Protein AF-Q1D679-F1 (afdb_monomer_lite)

Radius of gyration: 17.7 Å; chains: 1; bounding box: 43×35×49 Å

Organism: Myxococcus xanthus (strain DK1622) (NCBI:txid246197)

pLDDT: mean 93.07, std 9.74, range [37.5, 98.88]

Secondary structure (DSSP, 8-state):
--TTS--EEE-HHHHHHHHHHTT-TTTHHHHHHHHHHHHHHHHHTTPPPPPEEEEESSEEES-B-PPSS-EEEEES-EEESS-EEEE--TT-EEEEEESS-EEES-EEEESEEEEEEEEEEEESSEEEEES--TT-EEEEEEEEEEEEEE-SS-EEEEEEEEEEEE--TTS----SB-TTS-HHHHB-GGGB-TTSSB-HHHHHHHHHTT---BPTTHHHHHHTS--PPPP-----

Sequence (236 aa):
MFHFLATRVVQLDEIKVRFEAANEAETFGWFVEHFERIQDRAQQQNQPAVEIHLATGLVRADTLAPASPWILVVDGDLEVASDIDLSTQPYDISLFVVLGSVHSKNLRFSGSACCYVTKSVELAGGCFGDHGDEAAELHTIRLKARVLMLDGNTGVNAQHLDAVVFASKGWGLPRHFTDDDVTADFFVAEALDEDGGIDEGAVWELMTSGKDPFQPGALAALSARRVDAETRLKPQ

Foldseek 3Di:
DPPQWPWDFDDLVVVCVLCVVLVNNVCSVVVVVLLVLQQVLCVVVVHDRETAIEDEEEIEEQEADDADDHHYEYSYEYEHAAEYEQAYDAPTAHEAYYSYEYEYQEYEFEHRYAEEYEEEYAHAAEYYYPNADDHQEHEYQYYAHQEYAHEAHHAYHYVYYHYAYHYDPQQLDQHLDDPPDQLVQWFDPQQADPVSHGDRVSCVVCSSVPHHGTDVCSSVVSSPDDTDRGDGDHPD

Structure (mmCIF, N/CA/C/O backbone):
data_AF-Q1D679-F1
#
_entry.id   AF-Q1D679-F1
#
loop_
_atom_site.group_PDB
_atom_site.id
_atom_site.type_symbol
_atom_site.label_atom_id
_atom_site.label_alt_id
_atom_site.label_comp_id
_atom_site.label_asym_id
_atom_site.label_entity_id
_atom_site.label_seq_id
_atom_site.pdbx_PDB_ins_code
_atom_site.Cartn_x
_atom_site.Cartn_y
_atom_site.Cartn_z
_atom_site.occupancy
_atom_site.B_iso_or_equiv
_atom_site.auth_seq_id
_atom_site.auth_comp_id
_atom_site.auth_asym_id
_atom_site.auth_atom_id
_atom_site.pdbx_PDB_model_num
ATOM 1 N N . MET A 1 1 ? -19.363 0.385 4.806 1.00 68.19 1 MET A N 1
ATOM 2 C CA . MET A 1 1 ? -17.904 0.376 5.035 1.00 68.19 1 MET A CA 1
ATOM 3 C C . MET A 1 1 ? -17.492 -1.065 5.353 1.00 68.19 1 MET A C 1
ATOM 5 O O . MET A 1 1 ? -18.185 -1.705 6.132 1.00 68.19 1 MET A O 1
ATOM 9 N N . PHE A 1 2 ? -16.503 -1.624 4.644 1.00 77.19 2 PHE A N 1
ATOM 10 C CA . PHE A 1 2 ? -16.003 -3.016 4.766 1.00 77.19 2 PHE A CA 1
ATOM 11 C C . PHE A 1 2 ? -17.041 -4.159 4.771 1.00 77.19 2 PHE A C 1
ATOM 13 O O . PHE A 1 2 ? -16.855 -5.150 5.467 1.00 77.19 2 PHE A O 1
ATOM 20 N N . HIS A 1 3 ? -18.125 -4.081 3.990 1.00 67.75 3 HIS A N 1
ATOM 21 C CA . HIS A 1 3 ? -19.206 -5.091 4.022 1.00 67.75 3 HIS A CA 1
ATOM 22 C C . HIS A 1 3 ? -18.776 -6.524 3.659 1.00 67.75 3 HIS A C 1
ATOM 24 O O . HIS A 1 3 ? -19.513 -7.473 3.909 1.00 67.75 3 HIS A O 1
ATOM 30 N N . PHE A 1 4 ? -17.596 -6.671 3.068 1.00 76.44 4 PHE A N 1
ATOM 31 C CA . PHE A 1 4 ? -16.982 -7.936 2.676 1.00 76.44 4 PHE A CA 1
ATOM 32 C C . PHE A 1 4 ? -16.015 -8.493 3.736 1.00 76.44 4 PHE A C 1
ATOM 34 O O . PHE A 1 4 ? -15.564 -9.626 3.604 1.00 76.44 4 PHE A O 1
ATOM 41 N N . LEU A 1 5 ? -15.719 -7.735 4.799 1.00 87.00 5 LEU A N 1
ATOM 42 C CA . LEU A 1 5 ? -14.909 -8.184 5.929 1.00 87.00 5 LEU A CA 1
ATOM 43 C C . LEU A 1 5 ? -15.782 -8.341 7.176 1.00 87.00 5 LEU A C 1
ATOM 45 O O . LEU A 1 5 ? -16.592 -7.473 7.503 1.00 87.00 5 LEU A O 1
ATOM 49 N N . ALA A 1 6 ? -15.567 -9.421 7.926 1.00 92.44 6 ALA A N 1
ATOM 50 C CA . ALA A 1 6 ? -16.175 -9.613 9.240 1.00 92.44 6 ALA A CA 1
ATOM 51 C C . ALA A 1 6 ? -15.511 -8.685 10.277 1.00 92.44 6 ALA A C 1
ATOM 53 O O . ALA A 1 6 ? -14.675 -9.114 11.072 1.00 92.44 6 ALA A O 1
ATOM 54 N N . THR A 1 7 ? -15.860 -7.398 10.231 1.00 96.31 7 THR A N 1
ATOM 55 C CA . THR A 1 7 ? -15.366 -6.367 11.154 1.00 96.31 7 THR A CA 1
ATOM 56 C C . THR A 1 7 ? -16.391 -6.043 12.235 1.00 96.31 7 THR A C 1
ATOM 58 O O . THR A 1 7 ? -17.592 -6.271 12.074 1.00 96.31 7 THR A O 1
ATOM 61 N N . ARG A 1 8 ? -15.920 -5.459 13.337 1.00 97.25 8 ARG A N 1
ATOM 62 C CA . ARG A 1 8 ? -16.762 -4.796 14.339 1.00 97.25 8 ARG A CA 1
ATOM 63 C C . ARG A 1 8 ? -16.200 -3.426 14.690 1.00 97.25 8 ARG A C 1
ATOM 65 O O . ARG A 1 8 ? -14.988 -3.234 14.645 1.00 97.25 8 ARG A O 1
ATOM 72 N N . VAL A 1 9 ? -17.082 -2.511 15.074 1.00 97.81 9 VAL A N 1
ATOM 73 C CA . VAL A 1 9 ? -16.693 -1.183 15.556 1.00 97.81 9 VAL A CA 1
ATOM 74 C C . VAL A 1 9 ? -16.150 -1.300 16.976 1.00 97.81 9 VAL A C 1
ATOM 76 O O . VAL A 1 9 ? -16.764 -1.955 17.824 1.00 97.81 9 VAL A O 1
ATOM 79 N N . VAL A 1 10 ? -14.995 -0.690 17.232 1.00 98.38 10 VAL A N 1
ATOM 80 C CA . VAL A 1 10 ? -14.315 -0.739 18.534 1.00 98.38 10 VAL A CA 1
ATOM 81 C C . VAL A 1 10 ? -13.876 0.639 19.008 1.00 98.38 10 VAL A C 1
ATOM 83 O O . VAL A 1 10 ? -13.862 1.605 18.252 1.00 98.38 10 VAL A O 1
ATOM 86 N N . GLN A 1 11 ? -13.530 0.717 20.291 1.00 98.06 11 GLN A N 1
ATOM 87 C CA . GLN A 1 11 ? -12.990 1.921 20.914 1.00 98.06 11 GLN A CA 1
ATOM 88 C C . GLN A 1 11 ? -11.459 1.916 20.872 1.00 98.06 11 GLN A C 1
ATOM 90 O O . GLN A 1 11 ? -10.831 0.858 20.795 1.00 98.06 11 GLN A O 1
ATOM 95 N N . LEU A 1 12 ? -10.866 3.105 20.986 1.00 97.88 12 LEU A N 1
ATOM 96 C CA . LEU A 1 12 ? -9.417 3.311 20.933 1.00 97.88 12 LEU A CA 1
ATOM 97 C C . LEU A 1 12 ? -8.645 2.475 21.973 1.00 97.88 12 LEU A C 1
ATOM 99 O O . LEU A 1 12 ? -7.608 1.898 21.648 1.00 97.88 12 LEU A O 1
ATOM 103 N N . ASP A 1 13 ? -9.182 2.337 23.191 1.00 98.19 13 ASP A N 1
ATOM 104 C CA . ASP A 1 13 ? -8.570 1.533 24.262 1.00 98.19 13 ASP A CA 1
ATOM 105 C C . ASP A 1 13 ? -8.403 0.060 23.877 1.00 98.19 13 ASP A C 1
ATOM 107 O O . ASP A 1 13 ? -7.428 -0.581 24.267 1.00 98.19 13 ASP A O 1
ATOM 111 N N . GLU A 1 14 ? -9.326 -0.491 23.085 1.00 98.25 14 GLU A N 1
ATOM 112 C CA . GLU A 1 14 ? -9.179 -1.864 22.620 1.00 98.25 14 GLU A CA 1
ATOM 113 C C . GLU A 1 14 ? -8.032 -1.989 21.613 1.00 98.25 14 GLU A C 1
ATOM 115 O O . GLU A 1 14 ? -7.271 -2.953 21.681 1.00 98.25 14 GLU A O 1
ATOM 120 N N . ILE A 1 15 ? -7.871 -1.013 20.714 1.00 98.38 15 ILE A N 1
ATOM 121 C CA . ILE A 1 15 ? -6.758 -0.999 19.758 1.00 98.38 15 ILE A CA 1
ATOM 122 C C . ILE A 1 15 ? -5.422 -0.909 20.489 1.00 98.38 15 ILE A C 1
ATOM 124 O O . ILE A 1 15 ? -4.503 -1.651 20.147 1.00 98.38 15 ILE A O 1
ATOM 128 N N . LYS A 1 16 ? -5.333 -0.099 21.549 1.00 98.44 16 LYS A N 1
ATOM 129 C CA . LYS A 1 16 ? -4.135 -0.021 22.393 1.00 98.44 16 LYS A CA 1
ATOM 130 C C . LYS A 1 16 ? -3.691 -1.397 22.892 1.00 98.44 16 LYS A C 1
ATOM 132 O O . LYS A 1 16 ? -2.531 -1.764 22.727 1.00 98.44 16 LYS A O 1
ATOM 137 N N . VAL A 1 17 ? -4.628 -2.183 23.428 1.00 98.31 17 VAL A N 1
ATOM 138 C CA . VAL A 1 17 ? -4.352 -3.548 23.910 1.00 98.31 17 VAL A CA 1
ATOM 139 C C . VAL A 1 17 ? -3.833 -4.447 22.781 1.00 98.31 17 VAL A C 1
ATOM 141 O O . VAL A 1 17 ? -2.995 -5.313 23.026 1.00 98.31 17 VAL A O 1
ATOM 144 N N . ARG A 1 18 ? -4.289 -4.252 21.535 1.00 97.94 18 ARG A N 1
ATOM 145 C CA . ARG A 1 18 ? -3.796 -5.026 20.380 1.00 97.94 18 ARG A CA 1
ATOM 146 C C . ARG A 1 18 ? -2.368 -4.655 20.004 1.00 97.94 18 ARG A C 1
ATOM 148 O O . ARG A 1 18 ? -1.556 -5.553 19.806 1.00 97.94 18 ARG A O 1
ATOM 155 N N . PHE A 1 19 ? -2.048 -3.363 19.968 1.00 98.19 19 PHE A N 1
ATOM 156 C CA . PHE A 1 19 ? -0.674 -2.904 19.751 1.00 98.19 19 PHE A CA 1
ATOM 157 C C . PHE A 1 19 ? 0.263 -3.441 20.841 1.00 98.19 19 PHE A C 1
ATOM 159 O O . PHE A 1 19 ? 1.321 -3.977 20.527 1.00 98.19 19 PHE A O 1
ATOM 166 N N . GLU A 1 20 ? -0.144 -3.396 22.113 1.00 97.94 20 GLU A N 1
ATOM 167 C CA . GLU A 1 20 ? 0.628 -3.984 23.216 1.00 97.94 20 GLU A CA 1
ATOM 168 C C . GLU A 1 20 ? 0.840 -5.496 23.030 1.00 97.94 20 GLU A C 1
ATOM 170 O O . GLU A 1 20 ? 1.967 -5.979 23.141 1.00 97.94 20 GLU A O 1
ATOM 175 N N . ALA A 1 21 ? -0.212 -6.244 22.680 1.00 97.25 21 ALA A N 1
ATOM 176 C CA . ALA A 1 21 ? -0.129 -7.686 22.439 1.00 97.25 21 ALA A CA 1
ATOM 177 C C . ALA A 1 21 ? 0.752 -8.055 21.229 1.00 97.25 21 ALA A C 1
ATOM 179 O O . ALA A 1 21 ? 1.359 -9.127 21.216 1.00 97.25 21 ALA A O 1
ATOM 180 N N . ALA A 1 22 ? 0.845 -7.169 20.235 1.00 95.94 22 ALA A N 1
ATOM 181 C CA . ALA A 1 22 ? 1.702 -7.321 19.063 1.00 95.94 22 ALA A CA 1
ATOM 182 C C . ALA A 1 22 ? 3.164 -6.884 19.301 1.00 95.94 22 ALA A C 1
ATOM 184 O O . ALA A 1 22 ? 3.973 -6.999 18.386 1.00 95.94 22 ALA A O 1
ATOM 185 N N . ASN A 1 23 ? 3.519 -6.439 20.517 1.00 96.31 23 ASN A N 1
ATOM 186 C CA . ASN A 1 23 ? 4.799 -5.794 20.856 1.00 96.31 23 ASN A CA 1
ATOM 187 C C . ASN A 1 23 ? 5.062 -4.481 20.095 1.00 96.31 23 ASN A C 1
ATOM 189 O O . ASN A 1 23 ? 6.207 -4.127 19.836 1.00 96.31 23 ASN A O 1
ATOM 193 N N . GLU A 1 24 ? 4.002 -3.737 19.789 1.00 95.62 24 GLU A N 1
ATOM 194 C CA . GLU A 1 24 ? 4.020 -2.476 19.035 1.00 95.62 24 GLU A CA 1
ATOM 195 C C . GLU A 1 24 ? 3.554 -1.285 19.882 1.00 95.62 24 GLU A C 1
ATOM 197 O O . GLU A 1 24 ? 3.052 -0.284 19.373 1.00 95.62 24 GLU A O 1
ATOM 202 N N . ALA A 1 25 ? 3.695 -1.373 21.207 1.00 94.94 25 ALA A N 1
ATOM 203 C CA . ALA A 1 25 ? 3.231 -0.334 22.129 1.00 94.94 25 ALA A CA 1
ATOM 204 C C . ALA A 1 25 ? 3.843 1.050 21.830 1.00 94.94 25 ALA A C 1
ATOM 206 O O . ALA A 1 25 ? 3.170 2.067 21.992 1.00 94.94 25 ALA A O 1
ATOM 207 N N . GLU A 1 26 ? 5.094 1.092 21.360 1.00 93.19 26 GLU A N 1
ATOM 208 C CA . GLU A 1 26 ? 5.781 2.336 20.986 1.00 93.19 26 GLU A CA 1
ATOM 209 C C . GLU A 1 26 ? 5.175 2.980 19.729 1.00 93.19 26 GLU A C 1
ATOM 211 O O . GLU A 1 26 ? 5.129 4.205 19.620 1.00 93.19 26 GLU A O 1
ATOM 216 N N . THR A 1 27 ? 4.629 2.170 18.820 1.00 93.56 27 THR A N 1
ATOM 217 C CA . THR A 1 27 ? 3.992 2.626 17.579 1.00 93.56 27 THR A CA 1
ATOM 218 C C . THR A 1 27 ? 2.562 3.134 17.801 1.00 93.56 27 THR A C 1
ATOM 220 O O . THR A 1 27 ? 2.019 3.867 16.975 1.00 93.56 27 THR A O 1
ATOM 223 N N . PHE A 1 28 ? 1.933 2.821 18.940 1.00 96.94 28 PHE A N 1
ATOM 224 C CA . PHE A 1 28 ? 0.554 3.240 19.209 1.00 96.94 28 PHE A CA 1
ATOM 225 C C . PHE A 1 28 ? 0.378 4.771 19.236 1.00 96.94 28 PHE A C 1
ATOM 227 O O . PHE A 1 28 ? -0.682 5.269 18.866 1.00 96.94 28 PHE A O 1
ATOM 234 N N . GLY A 1 29 ? 1.416 5.535 19.600 1.00 96.50 29 GLY A N 1
ATOM 235 C CA . GLY A 1 29 ? 1.375 7.002 19.532 1.00 96.50 29 GLY A CA 1
ATOM 236 C C . GLY A 1 29 ? 1.139 7.532 18.111 1.00 96.50 29 GLY A C 1
ATOM 237 O O . GLY A 1 29 ? 0.326 8.433 17.926 1.00 96.50 29 GLY A O 1
ATOM 238 N N . TRP A 1 30 ? 1.770 6.912 17.108 1.00 95.00 30 TRP A N 1
ATOM 239 C CA . TRP A 1 30 ? 1.564 7.242 15.692 1.00 95.00 30 TRP A CA 1
ATOM 240 C C . TRP A 1 30 ? 0.125 6.949 15.244 1.00 95.00 30 TRP A C 1
ATOM 242 O O . TRP A 1 30 ? -0.472 7.749 14.523 1.00 95.00 30 TRP A O 1
ATOM 252 N N . PHE A 1 31 ? -0.468 5.845 15.723 1.00 96.88 31 PHE A N 1
ATOM 253 C CA . PHE A 1 31 ? -1.875 5.522 15.457 1.00 96.88 31 PHE A CA 1
ATOM 254 C C . PHE A 1 31 ? -2.810 6.603 16.007 1.00 96.88 31 PHE A C 1
ATOM 256 O O . PHE A 1 31 ? -3.716 7.046 15.304 1.00 96.88 31 PHE A O 1
ATOM 263 N N . VAL A 1 32 ? -2.594 7.021 17.260 1.00 97.81 32 VAL A N 1
ATOM 264 C CA . VAL A 1 32 ? -3.420 8.042 17.925 1.00 97.81 32 VAL A CA 1
ATOM 265 C C . VAL A 1 32 ? -3.337 9.375 17.188 1.00 97.81 32 VAL A C 1
ATOM 267 O O . VAL A 1 32 ? -4.377 9.963 16.922 1.00 97.81 32 VAL A O 1
ATOM 270 N N . GLU A 1 33 ? -2.140 9.806 16.787 1.00 96.00 33 GLU A N 1
ATOM 271 C CA . GLU A 1 33 ? -1.951 11.042 16.017 1.00 96.00 33 GLU A CA 1
ATOM 272 C C . GLU A 1 33 ? -2.796 11.050 14.732 1.00 96.00 33 GLU A C 1
ATOM 274 O O . GLU A 1 33 ? -3.521 12.005 14.452 1.00 96.00 33 GLU A O 1
ATOM 279 N N . HIS A 1 34 ? -2.754 9.961 13.961 1.00 95.62 34 HIS A N 1
ATOM 280 C CA . HIS A 1 34 ? -3.511 9.859 12.713 1.00 95.62 34 HIS A CA 1
ATOM 281 C C . HIS A 1 34 ? -5.013 9.717 12.963 1.00 95.62 34 HIS A C 1
ATOM 283 O O . HIS A 1 34 ? -5.814 10.323 12.251 1.00 95.62 34 HIS A O 1
ATOM 289 N N . PHE A 1 35 ? -5.408 8.971 13.997 1.00 97.19 35 PHE A N 1
ATOM 290 C CA . PHE A 1 35 ? -6.796 8.888 14.438 1.00 97.19 35 PHE A CA 1
ATOM 291 C C . PHE A 1 35 ? -7.355 10.274 14.786 1.00 97.19 35 PHE A C 1
ATOM 293 O O . PHE A 1 35 ? -8.411 10.640 14.275 1.00 97.19 35 PHE A O 1
ATOM 300 N N . GLU A 1 36 ? -6.642 11.063 15.592 1.00 97.25 36 GLU A N 1
ATOM 301 C CA . GLU A 1 36 ? -7.043 12.421 15.974 1.00 97.25 36 GLU A CA 1
ATOM 302 C C . GLU A 1 36 ? -7.161 13.335 14.748 1.00 97.25 36 GLU A C 1
ATOM 304 O O . GLU A 1 36 ? -8.197 13.974 14.575 1.00 97.25 36 GLU A O 1
ATOM 309 N N . ARG A 1 37 ? -6.188 13.307 13.823 1.00 95.62 37 ARG A N 1
ATOM 310 C CA . ARG A 1 37 ? -6.264 14.062 12.555 1.00 95.62 37 ARG A CA 1
ATOM 311 C C . ARG A 1 37 ? -7.500 13.700 11.724 1.00 95.62 37 ARG A C 1
ATOM 313 O O . ARG A 1 37 ? -8.130 14.589 11.147 1.00 95.62 37 ARG A O 1
ATOM 320 N N . ILE A 1 38 ? -7.858 12.415 11.660 1.00 96.12 38 ILE A N 1
ATOM 321 C CA . ILE A 1 38 ? -9.063 11.943 10.959 1.00 96.12 38 ILE A CA 1
ATOM 322 C C . ILE A 1 38 ? -10.328 12.497 11.631 1.00 96.12 38 ILE A C 1
ATOM 324 O O . ILE A 1 38 ? -11.209 13.015 10.941 1.00 96.12 38 ILE A O 1
ATOM 328 N N . GLN A 1 39 ? -10.420 12.431 12.964 1.00 97.19 39 GLN A N 1
ATOM 329 C CA . GLN A 1 39 ? -11.583 12.949 13.693 1.00 97.19 39 GLN A CA 1
ATOM 330 C C . GLN A 1 39 ? -11.704 14.475 13.580 1.00 97.19 39 GLN A C 1
ATOM 332 O O . GLN A 1 39 ? -12.797 14.984 13.321 1.00 97.19 39 GLN A O 1
ATOM 337 N N . ASP A 1 40 ? -10.592 15.202 13.699 1.00 95.88 40 ASP A N 1
ATOM 338 C CA . ASP A 1 40 ? -10.548 16.659 13.554 1.00 95.88 40 ASP A CA 1
ATOM 339 C C . ASP A 1 40 ? -11.018 17.091 12.162 1.00 95.88 40 ASP A C 1
ATOM 341 O O . ASP A 1 40 ? -11.800 18.038 12.028 1.00 95.88 40 ASP A O 1
ATOM 345 N N . ARG A 1 41 ? -10.598 16.375 11.109 1.00 93.38 41 ARG A N 1
ATOM 346 C CA . ARG A 1 41 ? -11.040 16.641 9.734 1.00 93.38 41 ARG A CA 1
ATOM 347 C C . ARG A 1 41 ? -12.541 16.409 9.576 1.00 93.38 41 ARG A C 1
ATOM 349 O O . ARG A 1 41 ? -13.227 17.275 9.027 1.00 93.38 41 ARG A O 1
ATOM 356 N N . ALA A 1 42 ? -13.057 15.288 10.085 1.00 94.00 42 ALA A N 1
ATOM 357 C CA . ALA A 1 42 ? -14.488 14.994 10.054 1.00 94.00 42 ALA A CA 1
ATOM 358 C C . ALA A 1 42 ? -15.293 16.096 10.765 1.00 94.00 42 ALA A C 1
ATOM 360 O O . ALA A 1 42 ? -16.279 16.602 10.224 1.00 94.00 42 ALA A O 1
ATOM 361 N N . GLN A 1 43 ? -14.816 16.557 11.926 1.00 95.19 43 GLN A N 1
ATOM 362 C CA . GLN A 1 43 ? -15.431 17.657 12.664 1.00 95.19 43 GLN A CA 1
ATOM 363 C C . GLN A 1 43 ? -15.415 18.974 11.873 1.00 95.19 43 GLN A C 1
ATOM 365 O O . GLN A 1 43 ? -16.451 19.633 11.766 1.00 95.19 43 GLN A O 1
ATOM 370 N N . GLN A 1 44 ? -14.274 19.361 11.292 1.00 94.12 44 GLN A N 1
ATOM 371 C CA . GLN A 1 44 ? -14.146 20.586 10.487 1.00 94.12 44 GLN A CA 1
ATOM 372 C C . GLN A 1 44 ? -15.089 20.598 9.275 1.00 94.12 44 GLN A C 1
ATOM 374 O O . GLN A 1 44 ? -15.561 21.660 8.866 1.00 94.12 44 GLN A O 1
ATOM 379 N N . GLN A 1 45 ? -15.390 19.424 8.719 1.00 92.50 45 GLN A N 1
ATOM 380 C CA . GLN A 1 45 ? -16.282 19.259 7.571 1.00 92.50 45 GLN A CA 1
ATOM 381 C C . GLN A 1 45 ? -17.752 19.002 7.952 1.00 92.50 45 GLN A C 1
ATOM 383 O O . GLN A 1 45 ? -18.580 18.801 7.064 1.00 92.50 45 GLN A O 1
ATOM 388 N N . ASN A 1 46 ? -18.110 19.038 9.243 1.00 93.44 46 ASN A N 1
ATOM 389 C CA . ASN A 1 46 ? -19.437 18.662 9.758 1.00 93.44 46 ASN A CA 1
ATOM 390 C C . ASN A 1 46 ? -19.886 17.251 9.329 1.00 93.44 46 ASN A C 1
ATOM 392 O O . ASN A 1 46 ? -21.067 17.016 9.055 1.00 93.44 46 ASN A O 1
ATOM 396 N N . GLN A 1 47 ? -18.946 16.313 9.264 1.00 93.44 47 GLN A N 1
ATOM 397 C CA . GLN A 1 47 ? -19.196 14.907 8.971 1.00 93.44 47 GLN A CA 1
ATOM 398 C C . GLN A 1 47 ? -19.259 14.075 10.265 1.00 93.44 47 GLN A C 1
ATOM 400 O O . GLN A 1 47 ? -18.751 14.502 11.305 1.00 93.44 47 GLN A O 1
ATOM 405 N N . PRO A 1 48 ? -19.894 12.888 10.238 1.00 94.06 48 PRO A N 1
ATOM 406 C CA . PRO A 1 48 ? -19.840 11.954 11.356 1.00 94.06 48 PRO A CA 1
ATOM 407 C C . PRO A 1 48 ? -18.404 11.534 11.688 1.00 94.06 48 PRO A C 1
ATOM 409 O O . PRO A 1 48 ? -17.566 11.421 10.796 1.00 94.06 48 PRO A O 1
ATOM 412 N N . ALA A 1 49 ? -18.154 11.243 12.965 1.00 95.62 49 ALA A N 1
ATOM 413 C CA . ALA A 1 49 ? -16.904 10.637 13.413 1.00 95.62 49 ALA A CA 1
ATOM 414 C C . ALA A 1 49 ? -16.634 9.322 12.663 1.00 95.62 49 ALA A C 1
ATOM 416 O O . ALA A 1 49 ? -17.550 8.520 12.454 1.00 95.62 49 ALA A O 1
ATOM 417 N N . VAL A 1 50 ? -15.378 9.096 12.281 1.00 97.19 50 VAL A N 1
ATOM 418 C CA . VAL A 1 50 ? -14.980 7.886 11.549 1.00 97.19 50 VAL A CA 1
ATOM 419 C C . VAL A 1 50 ? -14.792 6.746 12.543 1.00 97.19 50 VAL A C 1
ATOM 421 O O . VAL A 1 50 ? -14.021 6.861 13.497 1.00 97.19 50 VAL A O 1
ATOM 424 N N . GLU A 1 51 ? -15.510 5.647 12.333 1.00 97.75 51 GLU A N 1
ATOM 425 C CA . GLU A 1 51 ? -15.476 4.476 13.209 1.00 97.75 51 GLU A CA 1
ATOM 426 C C . GLU A 1 51 ? -14.220 3.622 12.975 1.00 97.75 51 GLU A C 1
ATOM 428 O O . GLU A 1 51 ? -13.769 3.441 11.843 1.00 97.75 51 GLU A O 1
ATOM 433 N N . ILE A 1 52 ? -13.674 3.046 14.052 1.00 98.50 52 ILE A N 1
ATOM 434 C CA . ILE A 1 52 ? -12.573 2.078 13.974 1.00 98.50 52 ILE A CA 1
ATOM 435 C C . ILE A 1 52 ? -13.156 0.692 13.708 1.00 98.50 52 ILE A C 1
ATOM 437 O O . ILE A 1 52 ? -13.786 0.102 14.590 1.00 98.50 52 ILE A O 1
ATOM 441 N N . HIS A 1 53 ? -12.901 0.140 12.525 1.00 98.44 53 HIS A N 1
ATOM 442 C CA . HIS A 1 53 ? -13.269 -1.231 12.188 1.00 98.44 53 HIS A CA 1
ATOM 443 C C . HIS A 1 53 ? -12.134 -2.197 12.532 1.00 98.44 53 HIS A C 1
ATOM 445 O O . HIS A 1 53 ? -11.040 -2.092 11.987 1.00 98.44 53 HIS A O 1
ATOM 451 N N . LEU A 1 54 ? -12.409 -3.171 13.401 1.00 98.50 54 LEU A N 1
ATOM 452 C CA . LEU A 1 54 ? -11.469 -4.228 13.777 1.00 98.50 54 LEU A CA 1
ATOM 453 C C . LEU A 1 54 ? -11.901 -5.577 13.194 1.00 98.50 54 LEU A C 1
ATOM 455 O O . LEU A 1 54 ? -13.018 -6.035 13.451 1.00 98.50 54 LEU A O 1
ATOM 459 N N . ALA A 1 55 ? -10.992 -6.238 12.481 1.00 98.19 55 ALA A N 1
ATOM 460 C CA . ALA A 1 55 ? -11.052 -7.664 12.167 1.00 98.19 55 ALA A CA 1
ATOM 461 C C . ALA A 1 55 ? -9.953 -8.417 12.938 1.00 98.19 55 ALA A C 1
ATOM 463 O O . ALA A 1 55 ? -8.908 -7.849 13.242 1.00 98.19 55 ALA A O 1
ATOM 464 N N . THR A 1 56 ? -10.183 -9.686 13.277 1.00 97.75 56 THR A N 1
ATOM 465 C CA . THR A 1 56 ? -9.261 -10.483 14.110 1.00 97.75 56 THR A CA 1
ATOM 466 C C . THR A 1 56 ? -8.967 -11.839 13.482 1.00 97.75 56 THR A C 1
ATOM 468 O O . THR A 1 56 ? -9.878 -12.478 12.953 1.00 97.75 56 THR A O 1
ATOM 471 N N . GLY A 1 57 ? -7.739 -12.327 13.642 1.00 97.38 57 GLY A N 1
ATOM 472 C CA . GLY A 1 57 ? -7.274 -13.589 13.074 1.00 97.38 57 GLY A CA 1
ATOM 473 C C . GLY A 1 57 ? -6.872 -13.452 11.607 1.00 97.38 57 GLY A C 1
ATOM 474 O O . GLY A 1 57 ? -6.518 -12.372 11.148 1.00 97.38 57 GLY A O 1
ATOM 475 N N . LEU A 1 58 ? -6.909 -14.565 10.872 1.00 97.94 58 LEU A N 1
ATOM 476 C CA . LEU A 1 58 ? -6.624 -14.572 9.439 1.00 97.94 58 LEU A CA 1
ATOM 477 C C . LEU A 1 58 ? -7.838 -14.075 8.654 1.00 97.94 58 LEU A C 1
ATOM 479 O O . LEU A 1 58 ? -8.863 -14.758 8.580 1.00 97.94 58 LEU A O 1
ATOM 483 N N . VAL A 1 59 ? -7.702 -12.897 8.059 1.00 98.12 59 VAL A N 1
ATOM 484 C CA . VAL A 1 59 ? -8.742 -12.242 7.269 1.00 98.12 59 VAL A CA 1
ATOM 485 C C . VAL A 1 59 ? -8.524 -12.543 5.795 1.00 98.12 59 VAL A C 1
ATOM 487 O O . VAL A 1 59 ? -7.419 -12.390 5.281 1.00 98.12 59 VAL A O 1
ATOM 490 N N . ARG A 1 60 ? -9.590 -12.960 5.106 1.00 97.88 60 ARG A N 1
ATOM 491 C CA . ARG A 1 60 ? -9.580 -13.203 3.662 1.00 97.88 60 ARG A CA 1
ATOM 492 C C . ARG A 1 60 ? -10.598 -12.330 2.955 1.00 97.88 60 ARG A C 1
ATOM 494 O O . ARG A 1 60 ? -11.723 -12.206 3.436 1.00 97.88 60 ARG A O 1
ATOM 501 N N . ALA A 1 61 ? -10.216 -11.786 1.807 1.00 96.81 61 ALA A N 1
ATOM 502 C CA . ALA A 1 61 ? -11.111 -11.065 0.910 1.00 96.81 61 ALA A CA 1
ATOM 503 C C . ALA A 1 61 ? -10.743 -11.313 -0.553 1.00 96.81 61 ALA A C 1
ATOM 505 O O . ALA A 1 61 ? -9.600 -11.633 -0.869 1.00 96.81 61 ALA A O 1
ATOM 506 N N . ASP A 1 62 ? -11.696 -11.110 -1.458 1.00 95.94 62 ASP A N 1
ATOM 507 C CA . ASP A 1 62 ? -11.406 -11.149 -2.894 1.00 95.94 62 ASP A CA 1
ATOM 508 C C . ASP A 1 62 ? -10.725 -9.851 -3.352 1.00 95.94 62 ASP A C 1
ATOM 510 O O . ASP A 1 62 ? -9.769 -9.865 -4.125 1.00 95.94 62 ASP A O 1
ATOM 514 N N . THR A 1 63 ? -11.197 -8.708 -2.855 1.00 95.38 63 THR A N 1
ATOM 515 C CA . THR A 1 63 ? -10.678 -7.362 -3.143 1.00 95.38 63 THR A CA 1
ATOM 516 C C . THR A 1 63 ? -10.887 -6.482 -1.915 1.00 95.38 63 THR A C 1
ATOM 518 O O . THR A 1 63 ? -11.847 -6.684 -1.165 1.00 95.38 63 THR A O 1
ATOM 521 N N . LEU A 1 64 ? -10.011 -5.500 -1.706 1.00 97.44 64 LEU A N 1
ATOM 522 C CA . LEU A 1 64 ? -10.145 -4.506 -0.643 1.00 97.44 64 LEU A CA 1
ATOM 523 C C . LEU A 1 64 ? -10.029 -3.106 -1.245 1.00 97.44 64 LEU A C 1
ATOM 525 O O . LEU A 1 64 ? -8.931 -2.666 -1.545 1.00 97.44 64 LEU A O 1
ATOM 529 N N . ALA A 1 65 ? -11.166 -2.428 -1.405 1.00 96.94 65 ALA A N 1
ATOM 530 C CA . ALA A 1 65 ? -11.242 -1.062 -1.926 1.00 96.94 65 ALA A CA 1
ATOM 5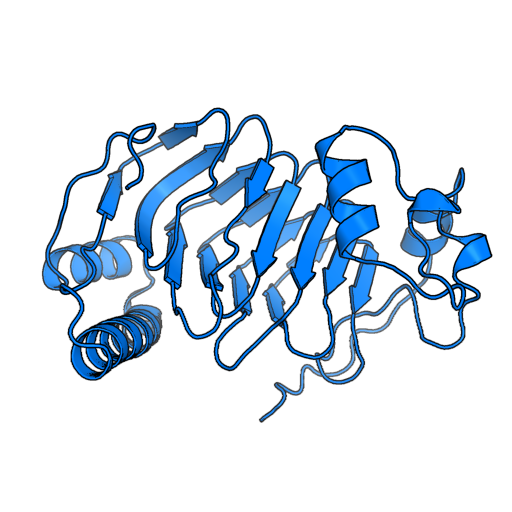31 C C . ALA A 1 65 ? -12.292 -0.242 -1.148 1.00 96.94 65 ALA A C 1
ATOM 533 O O . ALA A 1 65 ? -13.430 -0.085 -1.602 1.00 96.94 65 ALA A O 1
ATOM 534 N N . PRO A 1 66 ? -12.000 0.163 0.101 1.00 96.25 66 PRO A N 1
ATOM 535 C CA . PRO A 1 66 ? -12.941 0.924 0.917 1.00 96.25 66 PRO A CA 1
ATOM 536 C C . PRO A 1 66 ? -13.112 2.368 0.421 1.00 96.25 66 PRO A C 1
ATOM 538 O O . PRO A 1 66 ? -12.156 3.019 0.021 1.00 96.25 66 PRO A O 1
ATOM 541 N N . ALA A 1 67 ? -14.333 2.899 0.515 1.00 94.50 67 ALA A N 1
ATOM 542 C CA . ALA A 1 67 ? -14.593 4.319 0.279 1.00 94.50 67 ALA A CA 1
ATOM 543 C C . ALA A 1 67 ? -14.146 5.153 1.491 1.00 94.5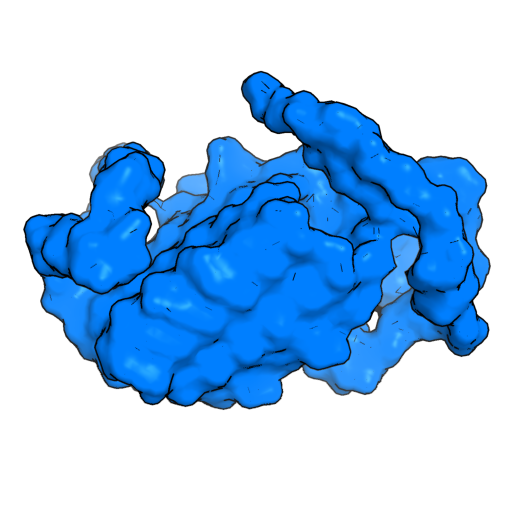0 67 ALA A C 1
ATOM 545 O O . ALA A 1 67 ? -14.551 4.837 2.614 1.00 94.50 67 ALA A O 1
ATOM 546 N N . SER A 1 68 ? -13.318 6.177 1.265 1.00 94.12 68 SER A N 1
ATOM 547 C CA . SER A 1 68 ? -12.808 7.085 2.303 1.00 94.12 68 SER A CA 1
ATOM 548 C C . SER A 1 68 ? -13.892 8.015 2.878 1.00 94.12 68 SER A C 1
ATOM 550 O O . SER A 1 68 ? -14.911 8.240 2.215 1.00 94.12 68 SER A O 1
ATOM 552 N N . PRO A 1 69 ? -13.694 8.527 4.109 1.00 95.56 69 PRO A N 1
ATOM 553 C CA . PRO A 1 69 ? -12.623 8.173 5.047 1.00 95.56 69 PRO A CA 1
ATOM 554 C C . PRO A 1 69 ? -12.892 6.838 5.760 1.00 95.56 69 PRO A C 1
ATOM 556 O O . PRO A 1 69 ? -14.040 6.454 5.981 1.00 95.56 69 PRO A O 1
ATOM 559 N N . TRP A 1 70 ? -11.835 6.119 6.141 1.00 96.81 70 TRP A N 1
ATOM 560 C CA . TRP A 1 70 ? -11.952 4.841 6.847 1.00 96.81 70 TRP A CA 1
ATOM 561 C C . TRP A 1 70 ? -10.791 4.591 7.818 1.00 96.81 70 TRP A C 1
ATOM 563 O O . TRP A 1 70 ? -9.672 5.065 7.626 1.00 96.81 70 TRP A O 1
ATOM 573 N N . ILE A 1 71 ? -11.063 3.804 8.863 1.00 98.44 71 ILE A N 1
ATOM 574 C CA . ILE A 1 71 ? -10.052 3.265 9.778 1.00 98.44 71 ILE A CA 1
ATOM 575 C C . ILE A 1 71 ? -10.255 1.750 9.854 1.00 98.44 71 ILE A C 1
ATOM 577 O O . ILE A 1 71 ? -11.279 1.282 10.359 1.00 98.44 71 ILE A O 1
ATOM 581 N N . LEU A 1 72 ? -9.287 0.983 9.355 1.00 98.56 72 LEU A N 1
ATOM 582 C CA . LEU A 1 72 ? -9.295 -0.479 9.388 1.00 98.56 72 LEU A CA 1
ATOM 583 C C . LEU A 1 72 ? -8.083 -0.997 10.151 1.00 98.56 72 LEU A C 1
ATOM 585 O O . LEU A 1 72 ? -6.944 -0.714 9.790 1.00 98.56 72 LEU A O 1
ATOM 589 N N . VAL A 1 73 ? -8.347 -1.823 11.159 1.00 98.75 73 VAL A N 1
ATOM 590 C CA . VAL A 1 73 ? -7.338 -2.572 11.901 1.00 98.75 73 VAL A CA 1
ATOM 591 C C . VAL A 1 73 ? -7.586 -4.067 11.715 1.00 98.75 73 VAL A C 1
ATOM 593 O O . VAL A 1 73 ? -8.697 -4.559 11.923 1.00 98.75 73 VAL A O 1
ATOM 596 N N . VAL A 1 74 ? -6.543 -4.803 11.352 1.00 98.69 74 VAL A N 1
ATOM 597 C CA . VAL A 1 74 ? -6.524 -6.265 11.306 1.00 98.69 74 VAL A CA 1
ATOM 598 C C . VAL A 1 74 ? -5.569 -6.765 12.387 1.00 98.69 74 VAL A C 1
ATOM 600 O O . VAL A 1 74 ? -4.356 -6.608 12.286 1.00 98.69 74 VAL A O 1
ATOM 603 N N . ASP A 1 75 ? -6.118 -7.365 13.440 1.00 98.50 75 ASP A N 1
ATOM 604 C CA . ASP A 1 75 ? -5.369 -8.063 14.490 1.00 98.50 75 ASP A CA 1
ATOM 605 C C . ASP A 1 75 ? -5.072 -9.500 14.034 1.00 98.50 75 ASP A C 1
ATOM 607 O O . ASP A 1 75 ? -5.778 -10.448 14.393 1.00 98.50 75 ASP A O 1
ATOM 611 N N . GLY A 1 76 ? -4.089 -9.633 13.141 1.00 98.44 76 GLY A N 1
ATOM 612 C CA . GLY A 1 76 ? -3.708 -10.881 12.486 1.00 98.44 76 GLY A CA 1
ATOM 613 C C . GLY A 1 76 ? -3.178 -10.656 11.070 1.00 98.44 76 GLY A C 1
ATOM 614 O O . GLY A 1 76 ? -2.745 -9.556 10.730 1.00 98.44 76 GLY A O 1
ATOM 615 N N . ASP A 1 77 ? -3.210 -11.707 10.252 1.00 98.69 77 ASP A N 1
ATOM 616 C CA . ASP A 1 77 ? -2.755 -11.664 8.860 1.00 98.69 77 ASP A CA 1
ATOM 617 C C . ASP A 1 77 ? -3.926 -11.357 7.910 1.00 98.69 77 ASP A C 1
ATOM 619 O O . ASP A 1 77 ? -5.073 -11.741 8.162 1.00 98.69 77 ASP A O 1
ATOM 623 N N . LEU A 1 78 ? -3.631 -10.698 6.791 1.00 98.75 78 LEU A N 1
ATOM 624 C CA . LEU A 1 78 ? -4.585 -10.367 5.736 1.00 98.75 78 LEU A CA 1
ATOM 625 C C . LEU A 1 78 ? -4.158 -11.005 4.409 1.00 98.75 78 LEU A C 1
ATOM 627 O O . LEU A 1 78 ? -3.059 -10.762 3.916 1.00 98.75 78 LEU A O 1
ATOM 631 N N . GLU A 1 79 ? -5.057 -11.767 3.795 1.00 98.62 79 GLU A N 1
ATOM 632 C CA . GLU A 1 79 ? -4.910 -12.305 2.441 1.00 98.62 79 GLU A CA 1
ATOM 633 C C . GLU A 1 79 ? -6.011 -11.727 1.542 1.00 98.62 79 GLU A C 1
ATOM 635 O O . GLU A 1 79 ? -7.202 -11.956 1.769 1.00 98.62 79 GLU A O 1
ATOM 640 N N . VAL A 1 80 ? -5.625 -10.993 0.501 1.00 98.31 80 VAL A N 1
ATOM 641 C CA . VAL A 1 80 ? -6.546 -10.486 -0.522 1.00 98.31 80 VAL A CA 1
ATOM 642 C C . VAL A 1 80 ? -6.229 -11.161 -1.848 1.00 98.31 80 VAL A C 1
ATOM 644 O O . VAL A 1 80 ? -5.108 -11.076 -2.336 1.00 98.31 80 VAL A O 1
ATOM 647 N N . ALA A 1 81 ? -7.200 -11.866 -2.430 1.00 97.12 81 ALA A N 1
ATOM 648 C CA . ALA A 1 81 ? -6.968 -12.687 -3.620 1.00 97.12 81 ALA A CA 1
ATOM 649 C C . ALA A 1 81 ? -6.568 -11.858 -4.855 1.00 97.12 81 ALA A C 1
ATOM 651 O O . ALA A 1 81 ? -5.762 -12.315 -5.666 1.00 97.12 81 ALA A O 1
ATOM 652 N N . SER A 1 82 ? -7.129 -10.653 -4.989 1.00 96.62 82 SER A N 1
ATOM 653 C CA . SER A 1 82 ? -6.795 -9.683 -6.035 1.00 96.62 82 SER A CA 1
ATOM 654 C C . SER A 1 82 ? -6.052 -8.489 -5.436 1.00 96.62 82 SER A C 1
ATOM 656 O O . SER A 1 82 ? -4.991 -8.652 -4.831 1.00 96.62 82 SER A O 1
ATOM 658 N N . ASP A 1 83 ? -6.582 -7.286 -5.618 1.00 98.06 83 ASP A N 1
ATOM 659 C CA . ASP A 1 83 ? -5.885 -6.038 -5.366 1.00 98.06 83 ASP A CA 1
ATOM 660 C C . ASP A 1 83 ? -6.380 -5.378 -4.078 1.00 98.06 83 ASP A C 1
ATOM 662 O O . ASP A 1 83 ? -7.543 -5.514 -3.675 1.00 98.06 83 ASP A O 1
ATOM 666 N N . ILE A 1 84 ? -5.464 -4.667 -3.431 1.00 98.44 84 ILE A N 1
ATOM 667 C CA . ILE A 1 84 ? -5.750 -3.767 -2.322 1.00 98.44 84 ILE A CA 1
ATOM 668 C C . ILE A 1 84 ? -5.617 -2.345 -2.866 1.00 98.44 84 ILE A C 1
ATOM 670 O O . ILE A 1 84 ? -4.529 -1.953 -3.276 1.00 98.44 84 ILE A O 1
ATOM 674 N N . ASP A 1 85 ? -6.707 -1.589 -2.880 1.00 97.81 85 ASP A N 1
ATOM 675 C CA . ASP A 1 85 ? -6.740 -0.190 -3.298 1.00 97.81 85 ASP A CA 1
ATOM 676 C C . ASP A 1 85 ? -7.198 0.674 -2.121 1.00 97.81 85 ASP A C 1
ATOM 678 O O . ASP A 1 85 ? -8.371 0.700 -1.751 1.00 97.81 85 ASP A O 1
ATOM 682 N N . LEU A 1 86 ? -6.242 1.343 -1.488 1.00 97.25 86 LEU A N 1
ATOM 683 C CA . LEU A 1 86 ? -6.450 2.186 -0.316 1.00 97.25 86 LEU A CA 1
ATOM 684 C C . LEU A 1 86 ? -6.507 3.667 -0.699 1.00 97.25 86 LEU A C 1
ATOM 686 O O . LEU A 1 86 ? -6.144 4.514 0.108 1.00 97.25 86 LEU A O 1
ATOM 690 N N . SER A 1 87 ? -6.930 3.995 -1.918 1.00 95.06 87 SER A N 1
ATOM 691 C CA . SER A 1 87 ? -7.037 5.386 -2.359 1.00 95.06 87 SER A CA 1
ATOM 692 C C . SER A 1 87 ? -8.048 6.183 -1.531 1.00 95.06 87 SER A C 1
ATOM 694 O O . SER A 1 87 ? -9.145 5.702 -1.227 1.00 95.06 87 SER A O 1
ATOM 696 N N . THR A 1 88 ? -7.699 7.424 -1.189 1.00 94.81 88 THR A N 1
ATOM 697 C CA . THR A 1 88 ? -8.617 8.362 -0.532 1.00 94.81 88 THR A CA 1
ATOM 698 C C . THR A 1 88 ? -9.114 9.436 -1.496 1.00 94.81 88 THR A C 1
ATOM 700 O O . THR A 1 88 ? -8.475 9.757 -2.497 1.00 94.81 88 THR A O 1
ATOM 703 N N . GLN A 1 89 ? -10.295 9.989 -1.213 1.00 92.12 89 GLN A N 1
ATOM 704 C CA . GLN A 1 89 ? -10.754 11.216 -1.857 1.00 92.12 89 GLN A CA 1
ATOM 705 C C . GLN A 1 89 ? -9.854 12.396 -1.451 1.00 92.12 89 GLN A C 1
ATOM 707 O O . GLN A 1 89 ? -9.195 12.340 -0.407 1.00 92.12 89 GLN A O 1
ATOM 712 N N . PRO A 1 90 ? -9.834 13.493 -2.231 1.00 87.56 90 PRO A N 1
ATOM 713 C CA . PRO A 1 90 ? -9.063 14.677 -1.878 1.00 87.56 90 PRO A CA 1
ATOM 714 C C . PRO A 1 90 ? -9.354 15.141 -0.449 1.00 87.56 90 PRO A C 1
ATOM 716 O O . PRO A 1 90 ? -10.513 15.311 -0.072 1.00 87.56 90 PRO A O 1
ATOM 719 N N . TYR A 1 91 ? -8.291 15.380 0.320 1.00 83.69 91 TYR A N 1
ATOM 720 C CA . TYR A 1 91 ? -8.327 15.834 1.716 1.00 83.69 91 TYR A CA 1
ATOM 721 C C . TYR A 1 91 ? -8.866 14.834 2.755 1.00 83.69 91 TYR A C 1
ATOM 723 O O . TYR A 1 91 ? -8.847 15.161 3.947 1.00 83.69 91 TYR A O 1
ATOM 731 N N . ASP A 1 92 ? -9.309 13.641 2.347 1.00 92.62 92 ASP A N 1
ATOM 732 C CA . ASP A 1 92 ? -9.631 12.562 3.279 1.00 92.62 92 ASP A CA 1
ATOM 733 C C . ASP A 1 92 ? -8.350 11.888 3.755 1.00 92.62 92 ASP A C 1
ATOM 735 O O . ASP A 1 92 ? -7.517 11.471 2.948 1.00 92.62 92 ASP A O 1
ATOM 739 N N . ILE A 1 93 ? -8.253 11.697 5.068 1.00 94.06 93 ILE A N 1
ATOM 740 C CA . ILE A 1 93 ? -7.209 10.901 5.712 1.00 94.06 93 ILE A CA 1
ATOM 741 C C . ILE A 1 93 ? -7.823 9.551 6.082 1.00 94.06 93 ILE A C 1
ATOM 743 O O . ILE A 1 93 ? -8.975 9.475 6.517 1.00 94.06 93 ILE A O 1
ATOM 747 N N . SER A 1 94 ? -7.092 8.464 5.864 1.00 96.81 94 SER A N 1
ATOM 748 C CA . SER A 1 94 ? -7.542 7.115 6.221 1.00 96.81 94 SER A CA 1
ATOM 749 C C . SER A 1 94 ? -6.397 6.289 6.781 1.00 96.81 94 SER A C 1
ATOM 751 O O . SER A 1 94 ? -5.235 6.548 6.479 1.00 96.81 94 SER A O 1
ATOM 753 N N . LEU A 1 95 ? -6.728 5.311 7.621 1.00 97.81 95 L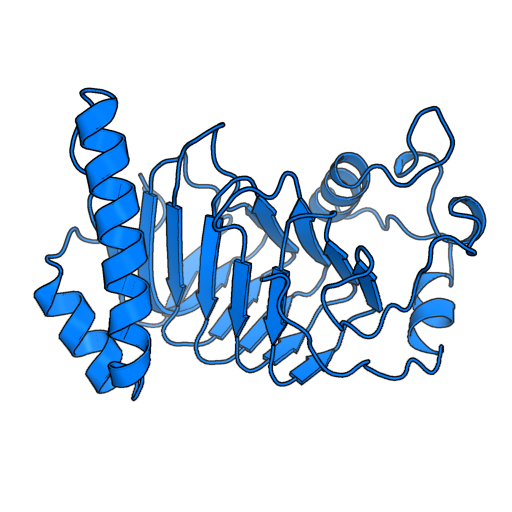EU A N 1
ATOM 754 C CA . LEU A 1 95 ? -5.749 4.571 8.411 1.00 97.81 95 LEU A CA 1
ATOM 755 C C . LEU A 1 95 ? -5.926 3.064 8.235 1.00 97.81 95 LEU A C 1
ATOM 757 O O . LEU A 1 95 ? -6.972 2.505 8.572 1.00 97.81 95 LEU A O 1
ATOM 761 N N . PHE A 1 96 ? -4.887 2.409 7.718 1.00 98.50 96 PHE A N 1
ATOM 762 C CA . PHE A 1 96 ? -4.819 0.969 7.489 1.00 98.50 96 PHE A CA 1
ATOM 763 C C . PHE A 1 96 ? -3.750 0.346 8.375 1.00 98.50 96 PHE A C 1
ATOM 765 O O . PHE A 1 96 ? -2.567 0.651 8.236 1.00 98.50 96 PHE A O 1
ATOM 772 N N . VAL A 1 97 ? -4.149 -0.558 9.264 1.00 98.75 97 VAL A N 1
ATOM 773 C CA . VAL A 1 97 ? -3.230 -1.239 10.176 1.00 98.75 97 VAL A CA 1
ATOM 774 C C . VAL A 1 97 ? -3.412 -2.742 10.085 1.00 98.75 97 VAL A C 1
ATOM 776 O O . VAL A 1 97 ? -4.522 -3.246 10.236 1.00 98.75 97 VAL A O 1
ATOM 779 N N . VAL A 1 98 ? -2.312 -3.471 9.922 1.00 98.81 98 VAL A N 1
ATOM 780 C CA . VAL A 1 98 ? -2.278 -4.934 10.005 1.00 98.81 98 VAL A CA 1
ATOM 781 C C . VAL A 1 98 ? -1.202 -5.343 11.005 1.00 98.81 98 VAL A C 1
ATOM 783 O O . VAL A 1 98 ? -0.009 -5.152 10.774 1.00 98.81 98 VAL A O 1
ATOM 786 N N . LEU A 1 99 ? -1.620 -5.929 12.127 1.00 98.56 99 LEU A N 1
ATOM 787 C CA . LEU A 1 99 ? -0.740 -6.465 13.173 1.00 98.56 99 LEU A CA 1
ATOM 788 C C . LEU A 1 99 ? -0.246 -7.879 12.814 1.00 98.56 99 LEU A C 1
ATOM 790 O O . LEU A 1 99 ? -0.227 -8.800 13.632 1.00 98.56 99 LEU A O 1
ATOM 794 N N . GLY A 1 100 ? 0.161 -8.050 11.562 1.00 98.50 100 GLY A N 1
ATOM 795 C CA . GLY A 1 100 ? 0.593 -9.304 10.969 1.00 98.50 100 GLY A CA 1
ATOM 796 C C . GLY A 1 100 ? 1.205 -9.069 9.595 1.00 98.50 100 GLY A C 1
ATOM 797 O O . GLY A 1 100 ? 1.875 -8.058 9.371 1.00 98.50 100 GLY A O 1
ATOM 798 N N . SER A 1 101 ? 0.998 -10.020 8.690 1.00 98.75 101 SER A N 1
ATOM 799 C CA . SER A 1 101 ? 1.439 -9.940 7.296 1.00 98.75 101 SER A CA 1
ATOM 800 C C . SER A 1 101 ? 0.276 -9.699 6.335 1.00 98.75 101 SER A C 1
ATOM 802 O O . SER A 1 101 ? -0.843 -10.154 6.562 1.00 98.75 101 SER A O 1
ATOM 804 N N . VAL A 1 102 ? 0.564 -9.021 5.227 1.00 98.88 102 VAL A N 1
ATOM 805 C CA . VAL A 1 102 ? -0.349 -8.788 4.107 1.00 98.88 102 VAL A CA 1
ATOM 806 C C . VAL A 1 102 ? 0.135 -9.568 2.894 1.00 98.88 102 VAL A C 1
ATOM 808 O O . VAL A 1 102 ? 1.295 -9.447 2.505 1.00 98.88 102 VAL A O 1
ATOM 811 N N . HIS A 1 103 ? -0.773 -10.314 2.271 1.00 98.81 103 HIS A N 1
ATOM 812 C CA . HIS A 1 103 ? -0.556 -10.968 0.985 1.00 98.81 103 HIS A CA 1
ATOM 813 C C . HIS A 1 103 ? -1.622 -10.506 -0.006 1.00 98.81 103 HIS A C 1
ATOM 815 O O . HIS A 1 103 ? -2.816 -10.620 0.281 1.00 98.81 103 HIS A O 1
ATOM 821 N N . SER A 1 104 ? -1.208 -10.009 -1.170 1.00 98.75 104 SER A N 1
ATOM 822 C CA . SER A 1 104 ? -2.130 -9.682 -2.263 1.00 98.75 104 SER A CA 1
ATOM 823 C C . SER A 1 104 ? -1.460 -9.717 -3.634 1.00 98.75 104 SER A C 1
ATOM 825 O O . SER A 1 104 ? -0.259 -9.974 -3.765 1.00 98.75 104 SER A O 1
ATOM 827 N N . LYS A 1 105 ? -2.240 -9.493 -4.697 1.00 98.31 105 LYS A N 1
ATOM 828 C CA . LYS A 1 105 ? -1.693 -9.317 -6.043 1.00 98.31 105 LYS A CA 1
ATOM 829 C C . LYS A 1 105 ? -0.971 -7.978 -6.138 1.00 98.31 105 LYS A C 1
ATOM 831 O O . LYS A 1 105 ? 0.239 -7.960 -6.334 1.00 98.31 105 LYS A O 1
ATOM 836 N N . ASN A 1 106 ? -1.698 -6.881 -5.972 1.00 98.62 106 ASN A N 1
ATOM 837 C CA . ASN A 1 106 ? -1.150 -5.531 -5.946 1.00 98.62 106 ASN A CA 1
ATOM 838 C C . ASN A 1 106 ? -1.628 -4.792 -4.688 1.00 98.62 106 ASN A C 1
ATOM 840 O O . ASN A 1 106 ? -2.618 -5.187 -4.057 1.00 98.62 106 ASN A O 1
ATOM 844 N N . LEU A 1 107 ? -0.925 -3.719 -4.333 1.00 98.62 107 LEU A N 1
ATOM 845 C CA . LEU A 1 107 ? -1.325 -2.784 -3.285 1.00 98.62 107 LEU A CA 1
ATOM 846 C C . LEU A 1 107 ? -1.112 -1.352 -3.774 1.00 98.62 107 LEU A C 1
ATOM 848 O O . LEU A 1 107 ? -0.015 -1.020 -4.216 1.00 98.62 107 LEU A O 1
ATOM 852 N N . ARG A 1 108 ? -2.143 -0.516 -3.668 1.00 98.00 108 ARG A N 1
ATOM 853 C CA . ARG A 1 108 ? -2.087 0.926 -3.902 1.00 98.00 108 ARG A CA 1
ATOM 854 C C . ARG A 1 108 ? -2.481 1.671 -2.634 1.00 98.00 108 ARG A C 1
ATOM 856 O O . ARG A 1 108 ? -3.463 1.305 -1.992 1.00 98.00 108 ARG A O 1
ATOM 863 N N . PHE A 1 109 ? -1.730 2.706 -2.286 1.00 96.62 109 PHE A N 1
ATOM 864 C CA . PHE A 1 109 ? -2.059 3.665 -1.236 1.00 96.62 109 PHE A CA 1
ATOM 865 C C . PHE A 1 109 ? -1.921 5.070 -1.825 1.00 96.62 109 PHE A C 1
ATOM 867 O O . PHE A 1 109 ? -0.859 5.444 -2.307 1.00 96.62 109 PHE A O 1
ATOM 874 N N . SER A 1 110 ? -3.017 5.825 -1.845 1.00 94.00 110 SER A N 1
ATOM 875 C CA . SER A 1 110 ? -3.100 7.102 -2.563 1.00 94.00 110 SER A CA 1
ATOM 876 C C . SER A 1 110 ? -3.779 8.168 -1.714 1.00 94.00 110 SER A C 1
ATOM 878 O O . SER A 1 110 ? -4.531 7.838 -0.791 1.00 94.00 110 SER A O 1
ATOM 880 N N . GLY A 1 111 ? -3.527 9.441 -2.012 1.00 92.38 111 GLY A N 1
ATOM 881 C CA . GLY A 1 111 ? -4.085 10.560 -1.257 1.00 92.38 111 GLY A CA 1
ATOM 882 C C . GLY A 1 111 ? -3.426 10.686 0.114 1.00 92.38 111 GLY A C 1
ATOM 883 O O . GLY A 1 111 ? -2.236 10.947 0.202 1.00 92.38 111 GLY A O 1
ATOM 884 N N . SER A 1 112 ? -4.179 10.509 1.201 1.00 94.38 112 SER A N 1
ATOM 885 C CA . SER A 1 112 ? -3.657 10.508 2.586 1.00 94.38 112 SER A CA 1
ATOM 886 C C . SER A 1 112 ? -3.908 9.171 3.293 1.00 94.38 112 SER A C 1
ATOM 888 O O . SER A 1 112 ? -4.330 9.117 4.454 1.00 94.38 112 SER A O 1
ATOM 890 N N . ALA A 1 113 ? -3.689 8.073 2.569 1.00 96.31 113 ALA A N 1
ATOM 891 C CA . ALA A 1 113 ? -3.751 6.721 3.107 1.00 96.31 113 ALA A CA 1
ATOM 892 C C . ALA A 1 113 ? -2.496 6.387 3.926 1.00 96.31 113 ALA A C 1
ATOM 894 O O . ALA A 1 113 ? -1.402 6.233 3.385 1.00 96.31 113 ALA A O 1
ATOM 895 N N . CYS A 1 114 ? -2.680 6.224 5.233 1.00 96.50 114 CYS A N 1
ATOM 896 C CA . CYS A 1 114 ? -1.617 5.937 6.191 1.00 96.50 114 CYS A CA 1
ATOM 897 C C . CYS A 1 114 ? -1.619 4.438 6.480 1.00 96.50 114 CYS A C 1
ATOM 899 O O . CYS A 1 114 ? -2.574 3.916 7.060 1.00 96.50 114 CYS A O 1
ATOM 901 N N . CYS A 1 115 ? -0.577 3.731 6.062 1.00 98.19 115 CYS A N 1
ATOM 902 C CA . CYS A 1 115 ? -0.532 2.276 6.081 1.00 98.19 115 CYS A CA 1
ATOM 903 C C . CYS A 1 115 ? 0.574 1.768 7.006 1.00 98.19 115 CYS A C 1
ATOM 905 O O . CYS A 1 115 ? 1.733 2.167 6.904 1.00 98.19 115 CYS A O 1
ATOM 907 N N . TYR A 1 116 ? 0.231 0.824 7.877 1.00 98.19 116 TYR A N 1
ATOM 908 C CA . TYR A 1 116 ? 1.167 0.219 8.812 1.00 98.19 116 TYR A CA 1
ATOM 909 C C . TYR A 1 116 ? 0.966 -1.296 8.887 1.00 98.19 116 TYR A C 1
ATOM 911 O O . TYR A 1 116 ? -0.107 -1.780 9.248 1.00 98.19 116 TYR A O 1
ATOM 919 N N . VAL A 1 117 ? 2.005 -2.060 8.548 1.00 98.56 117 VAL A N 1
ATOM 920 C CA . VAL A 1 117 ? 1.989 -3.529 8.548 1.00 98.56 117 VAL A CA 1
ATOM 921 C C . VAL A 1 117 ? 3.176 -4.042 9.349 1.00 98.56 117 VAL A C 1
ATOM 923 O O . VAL A 1 117 ? 4.315 -3.947 8.893 1.00 98.56 117 VAL A O 1
ATOM 926 N N . THR A 1 118 ? 2.924 -4.622 10.522 1.00 97.38 118 THR A N 1
ATOM 927 C CA . THR A 1 118 ? 3.989 -4.947 11.491 1.00 97.38 118 THR A CA 1
ATOM 928 C C . THR A 1 118 ? 5.024 -5.919 10.952 1.00 97.38 118 THR A C 1
ATOM 930 O O . THR A 1 118 ? 6.196 -5.812 11.292 1.00 97.38 118 THR A O 1
ATOM 933 N N . LYS A 1 119 ? 4.622 -6.879 10.111 1.00 97.69 119 LYS A N 1
ATOM 934 C CA . LYS A 1 119 ? 5.526 -7.908 9.588 1.00 97.69 119 LYS A CA 1
ATOM 935 C C . LYS A 1 119 ? 5.875 -7.646 8.129 1.00 97.69 119 LYS A C 1
ATOM 937 O O . LYS A 1 119 ? 6.761 -6.844 7.843 1.00 97.69 119 LYS A O 1
ATOM 942 N N . SER A 1 120 ? 5.240 -8.364 7.209 1.00 98.31 120 SER A N 1
ATOM 943 C CA . SER A 1 120 ? 5.577 -8.329 5.790 1.00 98.31 120 SER A CA 1
ATOM 944 C C . SER A 1 120 ? 4.396 -7.922 4.929 1.00 98.31 120 SER A C 1
ATOM 946 O O . SER A 1 120 ? 3.259 -8.294 5.197 1.00 98.31 120 SER A O 1
ATOM 948 N N . VAL A 1 121 ? 4.696 -7.197 3.861 1.00 98.81 121 VAL A N 1
ATOM 949 C CA . VAL A 1 121 ? 3.817 -6.990 2.715 1.00 98.81 121 VAL A CA 1
ATOM 950 C C . VAL A 1 121 ? 4.413 -7.782 1.557 1.00 98.81 121 VAL A C 1
ATOM 952 O O . VAL A 1 121 ? 5.513 -7.474 1.091 1.00 98.81 121 VAL A O 1
ATOM 955 N N . GLU A 1 122 ? 3.718 -8.830 1.129 1.00 98.81 122 GLU A N 1
ATOM 956 C CA . GLU A 1 122 ? 4.151 -9.725 0.057 1.00 98.81 122 GLU A CA 1
ATOM 957 C C . GLU A 1 122 ? 3.172 -9.659 -1.112 1.00 98.81 122 GLU A C 1
ATOM 959 O O . GLU A 1 122 ? 2.035 -10.127 -1.037 1.00 98.81 122 GLU A O 1
ATOM 964 N N . LEU A 1 123 ? 3.638 -9.065 -2.207 1.00 98.69 123 LEU A N 1
ATOM 965 C CA . LEU A 1 123 ? 2.841 -8.797 -3.394 1.00 98.69 123 LEU A CA 1
ATOM 966 C C . LEU A 1 123 ? 3.344 -9.639 -4.564 1.00 98.69 123 LEU A C 1
ATOM 968 O O . LEU A 1 123 ? 4.543 -9.677 -4.852 1.00 98.69 123 LEU A O 1
ATOM 972 N N . ALA A 1 124 ? 2.425 -10.289 -5.277 1.00 97.94 124 ALA A N 1
ATOM 973 C CA . ALA A 1 124 ? 2.761 -10.983 -6.524 1.00 97.94 124 ALA A CA 1
ATOM 974 C C . ALA A 1 124 ? 3.056 -10.004 -7.680 1.00 97.94 124 ALA A C 1
ATOM 976 O O . ALA A 1 124 ? 3.736 -10.354 -8.645 1.00 97.94 124 ALA A O 1
ATOM 977 N N . GLY A 1 125 ? 2.511 -8.793 -7.587 1.00 97.44 125 GLY A N 1
ATOM 978 C CA . GLY A 1 125 ? 2.581 -7.703 -8.547 1.00 97.44 125 GLY A CA 1
ATOM 979 C C . GLY A 1 125 ? 3.316 -6.492 -7.976 1.00 97.44 125 GLY A C 1
ATOM 980 O O . GLY A 1 125 ? 4.476 -6.612 -7.593 1.00 97.44 125 GLY A O 1
ATOM 981 N N . GLY A 1 126 ? 2.684 -5.321 -7.986 1.00 97.75 126 GLY A N 1
ATOM 982 C CA . GLY A 1 126 ? 3.300 -4.040 -7.635 1.00 97.75 126 GLY A CA 1
ATOM 983 C C . GLY A 1 126 ? 2.756 -3.406 -6.354 1.00 97.75 126 GLY A C 1
ATOM 984 O O . GLY A 1 126 ? 1.625 -3.673 -5.944 1.00 97.75 126 GLY A O 1
ATOM 985 N N . CYS A 1 127 ? 3.585 -2.555 -5.751 1.00 98.38 127 CYS A N 1
ATOM 986 C CA . CYS A 1 127 ? 3.238 -1.628 -4.677 1.00 98.38 127 CYS A CA 1
ATOM 987 C C . CYS A 1 127 ? 3.248 -0.201 -5.238 1.00 98.38 127 CYS A C 1
ATOM 989 O O . CYS A 1 127 ? 4.251 0.199 -5.833 1.00 98.38 127 CYS A O 1
ATOM 991 N N . PHE A 1 128 ? 2.163 0.544 -5.051 1.00 97.62 128 PHE A N 1
ATOM 992 C CA . PHE A 1 128 ? 1.935 1.841 -5.681 1.00 97.62 128 PHE A CA 1
ATOM 993 C C . PHE A 1 128 ? 1.606 2.906 -4.644 1.00 97.62 128 PHE A C 1
ATOM 995 O O . PHE A 1 128 ? 0.671 2.734 -3.863 1.00 97.62 128 PHE A O 1
ATOM 1002 N N . GLY A 1 129 ? 2.362 3.995 -4.671 1.00 95.19 129 GLY A N 1
ATOM 1003 C CA . GLY A 1 129 ? 2.057 5.234 -3.974 1.00 95.19 129 GLY A CA 1
ATOM 1004 C C . GLY A 1 129 ? 1.903 6.355 -4.992 1.00 95.19 129 GLY A C 1
ATOM 1005 O O . GLY A 1 129 ? 2.840 6.643 -5.733 1.00 95.19 129 GLY A O 1
ATOM 1006 N N . ASP A 1 130 ? 0.731 6.975 -5.059 1.00 90.81 130 ASP A N 1
ATOM 1007 C CA . ASP A 1 130 ? 0.471 8.071 -5.990 1.00 90.81 130 ASP A CA 1
ATOM 1008 C C . ASP A 1 130 ? -0.482 9.117 -5.412 1.00 90.81 130 ASP A C 1
ATOM 1010 O O . ASP A 1 130 ? -1.243 8.850 -4.481 1.00 90.81 130 ASP A O 1
ATOM 1014 N N . HIS A 1 131 ? -0.425 10.330 -5.960 1.00 89.19 131 HIS A N 1
ATOM 1015 C CA . HIS A 1 131 ? -1.147 11.497 -5.453 1.00 89.19 131 HIS A CA 1
ATOM 1016 C C . HIS A 1 131 ? -0.950 11.706 -3.946 1.00 89.19 131 HIS A C 1
ATOM 1018 O O . HIS A 1 131 ? -1.904 11.998 -3.222 1.00 89.19 131 HIS A O 1
ATOM 1024 N N . GLY A 1 132 ? 0.282 11.517 -3.470 1.00 80.94 132 GLY A N 1
ATOM 1025 C CA . GLY A 1 132 ? 0.602 11.639 -2.058 1.00 80.94 132 GLY A CA 1
ATOM 1026 C C . GLY A 1 132 ? 0.343 13.051 -1.537 1.00 80.94 132 GLY A C 1
ATOM 1027 O O . GLY A 1 132 ? 0.702 14.044 -2.177 1.00 80.94 132 GLY A O 1
ATOM 1028 N N . ASP A 1 133 ? -0.260 13.120 -0.358 1.00 79.88 133 ASP A N 1
ATOM 1029 C CA . ASP A 1 133 ? -0.370 14.321 0.471 1.00 79.88 133 ASP A CA 1
ATOM 1030 C C . ASP A 1 133 ? 0.194 14.023 1.880 1.00 79.88 133 ASP A C 1
ATOM 1032 O O . ASP A 1 133 ? 0.776 12.958 2.089 1.00 79.88 133 ASP A O 1
ATOM 1036 N N . GLU A 1 134 ? 0.034 14.944 2.837 1.00 69.56 134 GLU A N 1
ATOM 1037 C CA . GLU A 1 134 ? 0.616 15.026 4.197 1.00 69.56 134 GLU A CA 1
ATOM 1038 C C . GLU A 1 134 ? 0.838 13.725 5.014 1.00 69.56 134 GLU A C 1
ATOM 1040 O O . GLU A 1 134 ? 1.496 13.784 6.055 1.00 69.56 134 GLU A O 1
ATOM 1045 N N . ALA A 1 135 ? 0.258 12.580 4.646 1.00 76.81 135 ALA A N 1
ATOM 1046 C CA . ALA A 1 135 ? 0.357 11.320 5.385 1.00 76.81 135 ALA A CA 1
ATOM 1047 C C . ALA A 1 135 ? 0.389 10.049 4.502 1.00 76.81 135 ALA A C 1
ATOM 1049 O O . ALA A 1 135 ? 0.102 8.952 4.977 1.00 76.81 135 ALA A O 1
ATOM 1050 N N . ALA A 1 136 ? 0.702 10.170 3.210 1.00 89.44 136 ALA A N 1
ATOM 1051 C CA . ALA A 1 136 ? 0.704 9.044 2.274 1.00 89.44 136 ALA A CA 1
ATOM 1052 C C . ALA A 1 136 ? 1.934 8.138 2.450 1.00 89.44 136 ALA A C 1
ATOM 1054 O O . ALA A 1 136 ? 2.940 8.256 1.742 1.00 89.44 136 ALA A O 1
ATOM 1055 N N . GLU A 1 137 ? 1.874 7.228 3.416 1.00 93.06 137 GLU A N 1
ATOM 1056 C CA . GLU A 1 137 ? 3.016 6.396 3.780 1.00 93.06 137 GLU A CA 1
ATOM 1057 C C . GLU A 1 137 ? 2.650 4.937 4.040 1.00 93.06 137 GLU A C 1
ATOM 1059 O O . GLU A 1 137 ? 1.594 4.623 4.585 1.00 93.06 137 GLU A O 1
ATOM 1064 N N . LEU A 1 138 ? 3.572 4.038 3.690 1.00 96.75 138 LEU A N 1
ATOM 1065 C CA . LEU A 1 138 ? 3.536 2.629 4.069 1.00 96.75 138 LEU A CA 1
ATOM 1066 C C . LEU A 1 138 ? 4.748 2.278 4.934 1.00 96.75 138 LEU A C 1
ATOM 1068 O O . LEU A 1 138 ? 5.893 2.309 4.480 1.00 96.75 138 LEU A O 1
ATOM 1072 N N . HIS A 1 139 ? 4.486 1.852 6.165 1.00 96.75 139 HIS A N 1
ATOM 1073 C CA . HIS A 1 139 ? 5.487 1.315 7.083 1.00 96.75 139 HIS A CA 1
ATOM 1074 C C . HIS A 1 139 ? 5.374 -0.200 7.178 1.00 96.75 139 HIS A C 1
ATOM 1076 O O . HIS A 1 139 ? 4.285 -0.743 7.374 1.00 96.75 139 HIS A O 1
ATOM 1082 N N . THR A 1 140 ? 6.508 -0.892 7.068 1.00 97.50 140 THR A N 1
ATOM 1083 C CA . THR A 1 140 ? 6.566 -2.342 7.278 1.00 97.50 140 THR A CA 1
ATOM 1084 C C . THR A 1 140 ? 7.974 -2.831 7.625 1.00 97.50 140 THR A C 1
ATOM 1086 O O . THR A 1 140 ? 8.962 -2.145 7.374 1.00 97.50 140 THR A O 1
ATOM 1089 N N . ILE A 1 141 ? 8.129 -4.031 8.188 1.00 95.38 141 ILE A N 1
ATOM 1090 C CA . ILE A 1 141 ? 9.471 -4.619 8.343 1.00 95.38 141 ILE A CA 1
ATOM 1091 C C . ILE A 1 141 ? 9.988 -5.084 6.982 1.00 95.38 141 ILE A C 1
ATOM 1093 O O . ILE A 1 141 ? 11.146 -4.835 6.641 1.00 95.38 141 ILE A O 1
ATOM 1097 N N . ARG A 1 142 ? 9.151 -5.743 6.178 1.00 97.38 142 ARG A N 1
ATOM 1098 C CA . ARG A 1 142 ? 9.554 -6.281 4.874 1.00 97.38 142 ARG A CA 1
ATOM 1099 C C . ARG A 1 142 ? 8.529 -5.950 3.803 1.00 97.38 142 ARG A C 1
ATOM 1101 O O . ARG A 1 142 ? 7.385 -6.362 3.916 1.00 97.38 142 ARG A O 1
ATOM 1108 N N . LEU A 1 143 ? 8.974 -5.328 2.718 1.00 98.38 143 LEU A N 1
ATOM 1109 C CA . LEU A 1 143 ? 8.195 -5.204 1.490 1.00 98.38 143 LEU A CA 1
ATOM 1110 C C . LEU A 1 143 ? 8.829 -6.066 0.399 1.00 98.38 143 LEU A C 1
ATOM 1112 O O . LEU A 1 143 ? 9.999 -5.874 0.062 1.00 98.38 143 LEU A O 1
ATOM 1116 N N . LYS A 1 144 ? 8.049 -6.993 -0.157 1.00 98.56 144 LYS A N 1
ATOM 1117 C CA . LYS A 1 144 ? 8.397 -7.769 -1.346 1.00 98.56 144 LYS A CA 1
ATOM 1118 C C . LYS A 1 144 ? 7.357 -7.528 -2.434 1.00 98.56 144 LYS A C 1
ATOM 1120 O O . LYS A 1 144 ? 6.176 -7.777 -2.211 1.00 98.56 144 LYS A O 1
ATOM 1125 N N . ALA A 1 145 ? 7.802 -7.087 -3.603 1.00 98.50 145 ALA A N 1
ATOM 1126 C CA . ALA A 1 145 ? 6.960 -6.860 -4.773 1.00 98.50 145 ALA A CA 1
ATOM 1127 C C . ALA A 1 145 ? 7.792 -7.018 -6.056 1.00 98.50 145 ALA A C 1
ATOM 1129 O O . ALA A 1 145 ? 9.018 -6.984 -6.019 1.00 98.50 145 ALA A O 1
ATOM 1130 N N . ARG A 1 146 ? 7.150 -7.141 -7.220 1.00 97.31 146 ARG A N 1
ATOM 1131 C CA . ARG A 1 146 ? 7.847 -7.004 -8.514 1.00 97.31 146 ARG A CA 1
ATOM 1132 C C . ARG A 1 146 ? 8.390 -5.588 -8.681 1.00 97.31 146 ARG A C 1
ATOM 1134 O O . ARG A 1 146 ? 9.532 -5.404 -9.095 1.00 97.31 146 ARG A O 1
ATOM 1141 N N . VAL A 1 147 ? 7.558 -4.605 -8.352 1.00 97.38 147 VAL A N 1
ATOM 1142 C CA . VAL A 1 147 ? 7.844 -3.181 -8.508 1.00 97.38 147 VAL A CA 1
ATOM 1143 C C . VAL A 1 147 ? 7.303 -2.392 -7.319 1.00 97.38 147 VAL A C 1
ATOM 1145 O O . VAL A 1 147 ? 6.231 -2.701 -6.803 1.00 97.38 147 VAL A O 1
ATOM 1148 N N . LEU A 1 148 ? 8.057 -1.383 -6.897 1.00 97.62 148 LEU A N 1
ATOM 1149 C CA . LEU A 1 148 ? 7.612 -0.295 -6.040 1.00 97.62 148 LEU A CA 1
ATOM 1150 C C . LEU A 1 148 ? 7.620 0.984 -6.880 1.00 97.62 148 LEU A C 1
ATOM 1152 O O . LEU A 1 148 ? 8.691 1.396 -7.325 1.00 97.62 148 LEU A O 1
ATOM 1156 N N . MET A 1 149 ? 6.449 1.576 -7.095 1.00 96.12 149 MET A N 1
ATOM 1157 C CA . MET A 1 149 ? 6.267 2.806 -7.860 1.00 96.12 149 MET A CA 1
ATOM 1158 C C . MET A 1 149 ? 5.703 3.889 -6.944 1.00 96.12 149 MET A C 1
ATOM 1160 O O . MET A 1 149 ? 4.643 3.691 -6.359 1.00 96.12 149 MET A O 1
ATOM 1164 N N . LEU A 1 150 ? 6.444 4.981 -6.777 1.00 94.25 150 LEU A N 1
ATOM 1165 C CA . LEU A 1 150 ? 6.116 6.089 -5.886 1.00 94.25 150 LEU A CA 1
ATOM 1166 C C . LEU A 1 150 ? 6.238 7.414 -6.629 1.00 94.25 150 LEU A C 1
ATOM 1168 O O . LEU A 1 150 ? 7.239 7.655 -7.312 1.00 94.25 150 LEU A O 1
ATOM 1172 N N . ASP A 1 151 ? 5.264 8.287 -6.420 1.00 90.25 151 ASP A N 1
ATOM 1173 C CA . ASP A 1 151 ? 5.325 9.673 -6.869 1.00 90.25 151 ASP A CA 1
ATOM 1174 C C . ASP A 1 151 ? 6.318 10.522 -6.030 1.00 90.25 151 ASP A C 1
ATOM 1176 O O . ASP A 1 151 ? 7.222 10.025 -5.347 1.00 90.25 151 ASP A O 1
ATOM 1180 N N . GLY A 1 152 ? 6.206 11.850 -6.122 1.00 88.50 152 GLY A N 1
ATOM 1181 C CA . GLY A 1 152 ? 7.013 12.794 -5.341 1.00 88.50 152 GLY A CA 1
ATOM 1182 C C . GLY A 1 152 ? 6.722 12.810 -3.840 1.00 88.50 152 GLY A C 1
ATOM 1183 O O . GLY A 1 152 ? 7.605 13.161 -3.059 1.00 88.50 152 GLY A O 1
ATOM 1184 N N . ASN A 1 153 ? 5.514 12.420 -3.439 1.00 89.81 153 ASN A N 1
ATOM 1185 C CA . ASN A 1 153 ? 4.940 12.733 -2.131 1.00 89.81 153 ASN A CA 1
ATOM 1186 C C . ASN A 1 153 ? 4.548 11.487 -1.324 1.00 89.81 153 ASN A C 1
ATOM 1188 O O . ASN A 1 153 ? 4.150 11.609 -0.170 1.00 89.81 153 ASN A O 1
ATOM 1192 N N . THR A 1 154 ? 4.676 10.297 -1.902 1.00 91.06 154 THR A N 1
ATOM 1193 C CA . THR A 1 154 ? 4.404 9.020 -1.246 1.00 91.06 154 THR A CA 1
ATOM 1194 C C . THR A 1 154 ? 5.681 8.338 -0.777 1.00 91.06 154 THR A C 1
ATOM 1196 O O . THR A 1 154 ? 6.696 8.288 -1.473 1.00 91.06 154 THR A O 1
ATOM 1199 N N . GLY A 1 155 ? 5.623 7.786 0.434 1.00 90.50 155 GLY A N 1
ATOM 1200 C CA . GLY A 1 155 ? 6.772 7.178 1.094 1.00 90.50 155 GLY A CA 1
ATOM 1201 C C . GLY A 1 155 ? 6.574 5.703 1.418 1.00 90.50 155 GLY A C 1
ATOM 1202 O O . GLY A 1 155 ? 5.498 5.272 1.826 1.00 90.50 155 GLY A O 1
ATOM 1203 N N . VAL A 1 156 ? 7.657 4.928 1.330 1.00 94.44 156 VAL A N 1
ATOM 1204 C CA . VAL A 1 156 ? 7.731 3.591 1.935 1.00 94.44 156 VAL A CA 1
ATOM 1205 C C . VAL A 1 156 ? 8.884 3.538 2.921 1.00 94.44 156 VAL A C 1
ATOM 1207 O O . VAL A 1 156 ? 10.041 3.772 2.569 1.00 94.44 156 VAL A O 1
ATOM 1210 N N . ASN A 1 157 ? 8.580 3.127 4.145 1.00 92.56 157 ASN A N 1
ATOM 1211 C CA . ASN A 1 157 ? 9.565 2.811 5.161 1.00 92.56 157 ASN A CA 1
ATOM 1212 C C . ASN A 1 157 ? 9.557 1.303 5.445 1.00 92.56 157 ASN A C 1
ATOM 1214 O O . ASN A 1 157 ? 8.843 0.819 6.320 1.00 92.56 157 ASN A O 1
ATOM 1218 N N . ALA A 1 158 ? 10.364 0.561 4.682 1.00 93.56 158 ALA A N 1
ATOM 1219 C CA . ALA A 1 158 ? 10.549 -0.881 4.850 1.00 93.56 158 ALA A CA 1
ATOM 1220 C C . ALA A 1 158 ? 11.953 -1.194 5.385 1.00 93.56 158 ALA A C 1
ATOM 1222 O O . ALA A 1 158 ? 12.920 -0.716 4.801 1.00 93.56 158 ALA A O 1
ATOM 1223 N N . GLN A 1 159 ? 12.139 -1.987 6.445 1.00 91.00 159 GLN A N 1
ATOM 1224 C CA . GLN A 1 159 ? 13.507 -2.356 6.884 1.00 91.00 159 GLN A CA 1
ATOM 1225 C C . GLN A 1 159 ? 14.226 -3.228 5.842 1.00 91.00 159 GLN A C 1
ATOM 1227 O O . GLN A 1 159 ? 15.427 -3.089 5.609 1.00 91.00 159 GLN A O 1
ATOM 1232 N N . HIS A 1 160 ? 13.464 -4.089 5.172 1.00 94.19 160 HIS A N 1
ATOM 1233 C CA . HIS A 1 160 ? 13.904 -4.918 4.062 1.00 94.19 160 HIS A CA 1
ATOM 1234 C C . HIS A 1 160 ? 13.026 -4.647 2.843 1.00 94.19 160 HIS A C 1
ATOM 1236 O O . HIS A 1 160 ? 11.808 -4.796 2.913 1.00 94.19 160 HIS A O 1
ATOM 1242 N N . LEU A 1 161 ? 13.649 -4.279 1.726 1.00 95.06 161 LEU A N 1
ATOM 1243 C CA . LEU A 1 161 ? 12.965 -3.980 0.472 1.00 95.06 161 LEU A CA 1
ATOM 1244 C C . LEU A 1 161 ? 13.477 -4.913 -0.627 1.00 95.06 161 LEU A C 1
ATOM 1246 O O . LEU A 1 161 ? 14.670 -4.922 -0.917 1.00 95.06 161 LEU A O 1
ATOM 1250 N N . ASP A 1 162 ? 12.568 -5.692 -1.207 1.00 96.19 162 ASP A N 1
ATOM 1251 C CA . ASP A 1 162 ? 12.804 -6.616 -2.319 1.00 96.19 162 ASP A CA 1
ATOM 1252 C C . ASP A 1 162 ? 11.832 -6.270 -3.456 1.00 96.19 162 ASP A C 1
ATOM 1254 O O . ASP A 1 162 ? 10.740 -6.830 -3.549 1.00 96.19 162 ASP A O 1
ATOM 1258 N N . ALA A 1 163 ? 12.189 -5.247 -4.237 1.00 96.94 163 ALA A N 1
ATOM 1259 C CA . ALA A 1 163 ? 11.425 -4.764 -5.384 1.00 96.94 163 ALA A CA 1
ATOM 1260 C C . ALA A 1 163 ? 12.310 -3.919 -6.311 1.00 96.94 163 ALA A C 1
ATOM 1262 O O . ALA A 1 163 ? 13.262 -3.280 -5.855 1.00 96.94 163 ALA A O 1
ATOM 1263 N N . VAL A 1 164 ? 11.955 -3.846 -7.598 1.00 96.75 164 VAL A N 1
ATOM 1264 C CA . VAL A 1 164 ? 12.487 -2.799 -8.483 1.00 96.75 164 VAL A CA 1
ATOM 1265 C C . VAL A 1 164 ? 11.834 -1.474 -8.108 1.00 96.75 164 VAL A C 1
ATOM 1267 O O . VAL A 1 164 ? 10.613 -1.380 -8.069 1.00 96.75 164 VAL A O 1
ATOM 1270 N N . VAL A 1 165 ? 12.641 -0.457 -7.821 1.00 95.69 165 VAL A N 1
ATOM 1271 C CA . VAL A 1 165 ? 12.157 0.819 -7.276 1.00 95.69 165 VAL A CA 1
ATOM 1272 C C . VAL A 1 165 ? 12.156 1.913 -8.334 1.00 95.69 165 VAL A C 1
ATOM 1274 O O . VAL A 1 165 ? 13.205 2.243 -8.894 1.00 95.69 165 VAL A O 1
ATOM 1277 N N . PHE A 1 166 ? 10.988 2.518 -8.506 1.00 94.38 166 PHE A N 1
ATOM 1278 C CA . PHE A 1 166 ? 10.702 3.703 -9.299 1.00 94.38 166 PHE A CA 1
ATOM 1279 C C . PHE A 1 166 ? 10.134 4.715 -8.315 1.00 94.38 166 PHE A C 1
ATOM 1281 O O . PHE A 1 166 ? 9.019 4.564 -7.837 1.00 94.38 166 PHE A O 1
ATOM 1288 N N . ALA A 1 167 ? 10.942 5.680 -7.911 1.00 91.31 167 ALA A N 1
ATOM 1289 C CA . ALA A 1 167 ? 10.539 6.661 -6.915 1.00 91.31 167 ALA A CA 1
ATOM 1290 C C . ALA A 1 167 ? 11.183 7.997 -7.246 1.00 91.31 167 ALA A C 1
ATOM 1292 O O . ALA A 1 167 ? 12.227 8.040 -7.911 1.00 91.31 167 ALA A O 1
ATOM 1293 N N . SER A 1 168 ? 10.611 9.077 -6.731 1.00 85.50 168 SER A N 1
ATOM 1294 C CA . SER A 1 168 ? 11.253 10.386 -6.774 1.00 85.50 168 SER A CA 1
ATOM 1295 C C . SER A 1 168 ? 12.518 10.437 -5.911 1.00 85.50 168 SER A C 1
ATOM 1297 O O . SER A 1 168 ? 12.731 9.637 -4.991 1.00 85.50 168 SER A O 1
ATOM 1299 N N . LYS A 1 169 ? 13.396 11.401 -6.207 1.00 82.81 169 LYS A N 1
ATOM 1300 C CA . LYS A 1 169 ? 14.544 11.725 -5.344 1.00 82.81 169 LYS A CA 1
ATOM 1301 C C . LYS A 1 169 ? 14.038 12.210 -3.980 1.00 82.81 169 LYS A C 1
ATOM 1303 O O . LYS A 1 169 ? 13.003 12.857 -3.906 1.00 82.81 169 LYS A O 1
ATOM 1308 N N . GLY A 1 170 ? 14.798 11.943 -2.918 1.00 77.94 170 GLY A N 1
ATOM 1309 C CA . GLY A 1 170 ? 14.511 12.468 -1.574 1.00 77.94 170 GLY A CA 1
ATOM 1310 C C . GLY A 1 170 ? 14.024 11.435 -0.562 1.00 77.94 170 GLY A C 1
ATOM 1311 O O . GLY A 1 170 ? 14.191 11.658 0.627 1.00 77.94 170 GLY A O 1
ATOM 1312 N N . TRP A 1 171 ? 13.535 10.273 -1.002 1.00 78.88 171 TRP A N 1
ATOM 1313 C CA . TRP A 1 171 ? 13.102 9.198 -0.094 1.00 78.88 171 TRP A CA 1
ATOM 1314 C C . TRP A 1 171 ? 14.236 8.281 0.396 1.00 78.88 171 TRP A C 1
ATOM 1316 O O . TRP A 1 171 ? 14.018 7.404 1.232 1.00 78.88 171 TRP A O 1
ATOM 1326 N N . GLY A 1 172 ? 15.453 8.436 -0.142 1.00 83.38 172 GLY A N 1
ATOM 1327 C CA . GLY A 1 172 ? 16.593 7.560 0.167 1.00 83.38 172 GLY A CA 1
ATOM 1328 C C . GLY A 1 172 ? 16.359 6.089 -0.205 1.00 83.38 172 GLY A C 1
ATOM 1329 O O . GLY A 1 172 ? 16.946 5.187 0.392 1.00 83.38 172 GLY A O 1
ATOM 1330 N N . LEU A 1 173 ? 15.458 5.828 -1.158 1.00 89.44 173 LEU A N 1
ATOM 1331 C CA . LEU A 1 173 ? 15.200 4.488 -1.672 1.00 89.44 173 LEU A CA 1
ATOM 1332 C C . LEU A 1 173 ? 16.224 4.122 -2.760 1.00 89.44 173 LEU A C 1
ATOM 1334 O O . LEU A 1 173 ? 16.669 5.000 -3.500 1.00 89.44 173 LEU A O 1
ATOM 1338 N N . PRO A 1 174 ? 16.590 2.836 -2.898 1.00 91.25 174 PRO A N 1
ATOM 1339 C CA . PRO A 1 174 ? 17.522 2.374 -3.924 1.00 91.25 174 PRO A CA 1
ATOM 1340 C C . PRO A 1 174 ? 16.846 2.380 -5.308 1.00 91.25 174 PRO A C 1
ATOM 1342 O O . PRO A 1 174 ? 16.313 1.367 -5.761 1.00 91.25 174 PRO A O 1
ATOM 1345 N N . ARG A 1 175 ? 16.815 3.549 -5.959 1.00 92.75 175 ARG A N 1
ATOM 1346 C CA . ARG A 1 175 ? 16.143 3.788 -7.249 1.00 92.75 175 ARG A CA 1
ATOM 1347 C C . ARG A 1 175 ? 16.799 2.972 -8.363 1.00 92.75 175 ARG A C 1
ATOM 1349 O O . ARG A 1 175 ? 17.954 3.209 -8.701 1.00 92.75 175 ARG A O 1
ATOM 1356 N N . HIS A 1 176 ? 16.058 2.030 -8.940 1.00 95.12 176 HIS A N 1
ATOM 1357 C CA . HIS A 1 176 ? 16.515 1.216 -10.072 1.00 95.12 176 HIS A CA 1
ATOM 1358 C C . HIS A 1 176 ? 16.225 1.888 -11.412 1.00 95.12 176 HIS A C 1
ATOM 1360 O O . HIS A 1 176 ? 16.938 1.624 -12.378 1.00 95.12 176 HIS A O 1
ATOM 1366 N N . PHE A 1 177 ? 15.211 2.749 -11.445 1.00 93.31 177 PHE A N 1
ATOM 1367 C CA . PHE A 1 177 ? 14.870 3.618 -12.561 1.00 93.31 177 PHE A CA 1
ATOM 1368 C C . PHE A 1 177 ? 15.035 5.080 -12.136 1.00 93.31 177 PHE A C 1
ATOM 1370 O O . PHE A 1 177 ? 14.610 5.458 -11.036 1.00 93.31 177 PHE A O 1
ATOM 1377 N N . THR A 1 178 ? 15.673 5.890 -12.974 1.00 90.00 178 THR A N 1
ATOM 1378 C CA . THR A 1 178 ? 15.984 7.295 -12.685 1.00 90.00 178 THR A CA 1
ATOM 1379 C C . THR A 1 178 ? 15.546 8.216 -13.817 1.00 90.00 178 THR A C 1
ATOM 1381 O O . THR A 1 178 ? 15.208 7.773 -14.906 1.00 90.00 178 THR A O 1
ATOM 1384 N N . ASP A 1 179 ? 15.610 9.524 -13.568 1.00 85.50 179 ASP A N 1
ATOM 1385 C CA . ASP A 1 179 ? 15.291 10.572 -14.548 1.00 85.50 179 ASP A CA 1
ATOM 1386 C C . ASP A 1 179 ? 16.225 10.553 -15.782 1.00 85.50 179 ASP A C 1
ATOM 1388 O O . ASP A 1 179 ? 15.970 11.260 -16.752 1.00 85.50 179 ASP A O 1
ATOM 1392 N N . ASP A 1 180 ? 17.316 9.778 -15.737 1.00 88.50 180 ASP A N 1
ATOM 1393 C CA . ASP A 1 180 ? 18.254 9.601 -16.853 1.00 88.50 180 ASP A CA 1
ATOM 1394 C C . ASP A 1 180 ? 17.862 8.427 -17.771 1.00 88.50 180 ASP A C 1
ATOM 1396 O O . ASP A 1 180 ? 18.428 8.272 -18.856 1.00 88.50 180 ASP A O 1
ATOM 1400 N N . ASP A 1 181 ? 16.932 7.572 -17.335 1.00 92.75 181 ASP A N 1
ATOM 1401 C CA . ASP A 1 181 ? 16.436 6.453 -18.126 1.00 92.75 181 ASP A CA 1
ATOM 1402 C C . ASP A 1 181 ? 15.404 6.927 -19.161 1.00 92.75 181 ASP A C 1
ATOM 1404 O O . ASP A 1 181 ? 14.555 7.777 -18.897 1.00 92.75 181 ASP A O 1
ATOM 1408 N N . VAL A 1 182 ? 15.439 6.327 -20.352 1.00 93.81 182 VAL A N 1
ATOM 1409 C CA . VAL A 1 182 ? 14.418 6.552 -21.381 1.00 93.81 182 VAL A CA 1
ATOM 1410 C C . VAL A 1 182 ? 13.230 5.643 -21.086 1.00 93.81 182 VAL A C 1
ATOM 1412 O O . VAL A 1 182 ? 13.314 4.430 -21.266 1.00 93.81 182 VAL A O 1
ATOM 1415 N N . THR A 1 183 ? 12.107 6.213 -20.648 1.00 93.44 183 THR A N 1
ATOM 1416 C CA . THR A 1 183 ? 10.925 5.457 -20.199 1.00 93.44 183 THR A CA 1
ATOM 1417 C C . THR A 1 183 ? 10.458 4.393 -21.194 1.00 93.44 183 THR A C 1
ATOM 1419 O O . THR A 1 183 ? 10.201 3.250 -20.808 1.00 93.44 183 THR A O 1
ATOM 1422 N N . ALA A 1 184 ? 10.414 4.736 -22.484 1.00 95.19 184 ALA A N 1
ATOM 1423 C CA . ALA A 1 184 ? 9.956 3.848 -23.554 1.00 95.19 184 ALA A CA 1
ATOM 1424 C C . ALA A 1 184 ? 10.823 2.585 -23.747 1.00 95.19 184 ALA A C 1
ATOM 1426 O O . ALA A 1 184 ? 10.351 1.608 -24.330 1.00 95.19 184 ALA A O 1
ATOM 1427 N N . ASP A 1 185 ? 12.060 2.567 -23.236 1.00 96.19 185 ASP A N 1
ATOM 1428 C CA . ASP A 1 185 ? 12.916 1.375 -23.264 1.00 96.19 185 ASP A CA 1
ATOM 1429 C C . ASP A 1 185 ? 12.482 0.328 -22.222 1.00 96.19 185 ASP A C 1
ATOM 1431 O O . ASP A 1 185 ? 12.791 -0.859 -22.359 1.00 96.19 185 ASP A O 1
ATOM 1435 N N . PHE A 1 186 ? 11.756 0.748 -21.179 1.00 96.94 186 PHE A N 1
ATOM 1436 C CA . PHE A 1 186 ? 11.384 -0.102 -20.046 1.00 96.94 186 PHE A CA 1
ATOM 1437 C C . PHE A 1 186 ? 9.886 -0.377 -19.951 1.00 96.94 186 PHE A C 1
ATOM 1439 O O . PHE A 1 186 ? 9.509 -1.451 -19.479 1.00 96.94 186 PHE A O 1
ATOM 1446 N N . PHE A 1 187 ? 9.045 0.543 -20.419 1.00 97.50 187 PHE A N 1
ATOM 1447 C CA . PHE A 1 187 ? 7.590 0.464 -20.315 1.00 97.50 187 PHE A CA 1
ATOM 1448 C C . PHE A 1 187 ? 6.912 0.330 -21.678 1.00 97.50 187 PHE A C 1
ATOM 1450 O O . PHE A 1 187 ? 7.425 0.781 -22.706 1.00 97.50 187 PHE A O 1
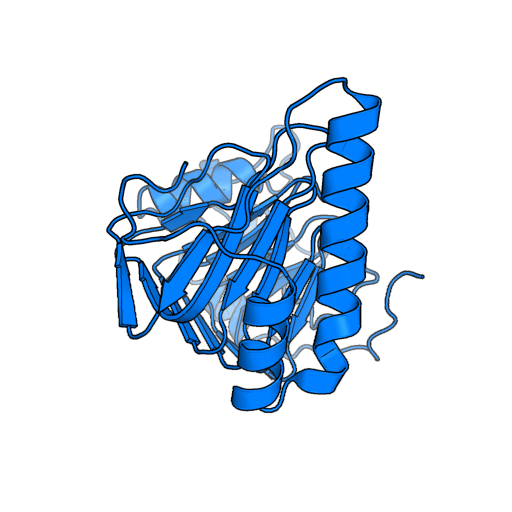ATOM 1457 N N . VAL A 1 188 ? 5.757 -0.335 -21.691 1.00 98.12 188 VAL A N 1
ATOM 1458 C CA . VAL A 1 188 ? 4.891 -0.401 -22.878 1.00 98.12 188 VAL A CA 1
ATOM 1459 C C . VAL A 1 188 ? 4.263 0.964 -23.157 1.00 98.12 188 VAL A C 1
ATOM 1461 O O . VAL A 1 188 ? 4.122 1.771 -22.246 1.00 98.12 188 VAL A O 1
ATOM 1464 N N . ALA A 1 189 ? 3.867 1.226 -24.405 1.00 97.50 189 ALA A N 1
ATOM 1465 C CA . ALA A 1 189 ? 3.319 2.528 -24.796 1.00 97.50 189 ALA A CA 1
ATOM 1466 C C . ALA A 1 189 ? 2.045 2.892 -24.015 1.00 97.50 189 ALA A C 1
ATOM 1468 O O . ALA A 1 189 ? 1.815 4.059 -23.731 1.00 97.50 189 ALA A O 1
ATOM 1469 N N . GLU A 1 190 ? 1.244 1.896 -23.633 1.00 98.06 190 GLU A N 1
ATOM 1470 C CA . GLU A 1 190 ? 0.038 2.066 -22.819 1.00 98.06 190 GLU A CA 1
ATOM 1471 C C . GLU A 1 190 ? 0.317 2.497 -21.375 1.00 98.06 190 GLU A C 1
ATOM 1473 O O . GLU A 1 190 ? -0.625 2.842 -20.679 1.00 98.06 190 GLU A O 1
ATOM 1478 N N . ALA A 1 191 ? 1.568 2.442 -20.915 1.00 96.94 191 ALA A N 1
ATOM 1479 C CA . ALA A 1 191 ? 1.988 2.903 -19.593 1.00 96.94 191 ALA A CA 1
ATOM 1480 C C . ALA A 1 191 ? 2.604 4.315 -19.625 1.00 96.94 191 ALA A C 1
ATOM 1482 O O . ALA A 1 191 ? 3.145 4.760 -18.612 1.00 96.94 191 ALA A O 1
ATOM 1483 N N . LEU A 1 192 ? 2.597 4.977 -20.788 1.00 96.19 192 LEU A N 1
ATOM 1484 C CA . LEU A 1 192 ? 3.218 6.284 -20.979 1.00 96.19 192 LEU A CA 1
ATOM 1485 C C . LEU A 1 192 ? 2.173 7.396 -21.064 1.00 96.19 192 LEU A C 1
ATOM 1487 O O . LEU A 1 192 ? 1.104 7.198 -21.646 1.00 96.19 192 LEU A O 1
ATOM 1491 N N . ASP A 1 193 ? 2.523 8.572 -20.549 1.00 95.00 193 ASP A N 1
ATOM 1492 C CA . ASP A 1 193 ? 1.750 9.797 -20.755 1.00 95.00 193 ASP A CA 1
ATOM 1493 C C . ASP A 1 193 ? 1.972 10.393 -22.168 1.00 95.00 193 ASP A C 1
ATOM 1495 O O . ASP A 1 193 ? 2.723 9.863 -22.996 1.00 95.00 193 ASP A O 1
ATOM 1499 N N . GLU A 1 194 ? 1.306 11.514 -22.467 1.00 93.62 194 GLU A N 1
ATOM 1500 C CA . GLU A 1 194 ? 1.414 12.197 -23.768 1.00 93.62 194 GLU A CA 1
ATOM 1501 C C . GLU A 1 194 ? 2.825 12.740 -24.068 1.00 93.62 194 GLU A C 1
ATOM 1503 O O . GLU A 1 194 ? 3.185 12.897 -25.239 1.00 93.62 194 GLU A O 1
ATOM 1508 N N . ASP A 1 195 ? 3.630 12.988 -23.032 1.00 93.56 195 ASP A N 1
ATOM 1509 C CA . ASP A 1 195 ? 5.000 13.495 -23.118 1.00 93.56 195 ASP A CA 1
ATOM 1510 C C . ASP A 1 195 ? 6.048 12.358 -23.141 1.00 93.56 195 ASP A C 1
ATOM 1512 O O . ASP A 1 195 ? 7.248 12.608 -23.297 1.00 93.56 195 ASP A O 1
ATOM 1516 N N . GLY A 1 196 ? 5.613 11.095 -23.039 1.00 91.75 196 GLY A N 1
ATOM 1517 C CA . GLY A 1 196 ? 6.476 9.913 -22.970 1.00 91.75 196 GLY A CA 1
ATOM 1518 C C . GLY A 1 196 ? 7.053 9.633 -21.576 1.00 91.75 196 GLY A C 1
ATOM 1519 O O . GLY A 1 196 ? 7.956 8.798 -21.446 1.00 91.75 196 GLY A O 1
ATOM 1520 N N . GLY A 1 197 ? 6.559 10.324 -20.547 1.00 92.31 197 GLY A N 1
ATOM 1521 C CA . GLY A 1 197 ? 6.767 10.007 -19.137 1.00 92.31 197 GLY A CA 1
ATOM 1522 C C . GLY A 1 197 ? 6.007 8.749 -18.714 1.00 92.31 197 GLY A C 1
ATOM 1523 O O . GLY A 1 197 ? 5.300 8.140 -19.513 1.00 92.31 197 GLY A O 1
ATOM 1524 N N . ILE A 1 198 ? 6.196 8.314 -17.467 1.00 92.12 198 ILE A N 1
ATOM 1525 C CA . ILE A 1 198 ? 5.416 7.209 -16.889 1.00 92.12 198 ILE A CA 1
ATOM 1526 C C . ILE A 1 198 ? 4.066 7.770 -16.448 1.00 92.12 198 ILE A C 1
ATOM 1528 O O . ILE A 1 198 ? 4.044 8.751 -15.714 1.00 92.12 198 ILE A O 1
ATOM 1532 N N . ASP A 1 199 ? 2.975 7.109 -16.828 1.00 93.00 199 ASP A N 1
ATOM 1533 C CA . ASP A 1 199 ? 1.657 7.312 -16.221 1.00 93.00 199 ASP A CA 1
ATOM 1534 C C . ASP A 1 199 ? 1.430 6.219 -15.161 1.00 93.00 199 ASP A C 1
ATOM 1536 O O . ASP A 1 199 ? 1.155 5.057 -15.486 1.00 93.00 199 ASP A O 1
ATOM 1540 N N . GLU A 1 200 ? 1.580 6.557 -13.875 1.00 91.88 200 GLU A N 1
ATOM 1541 C CA . GLU A 1 200 ? 1.440 5.592 -12.777 1.00 91.88 200 GLU A CA 1
ATOM 1542 C C . GLU A 1 200 ? 0.029 4.985 -12.702 1.00 91.88 200 GLU A C 1
ATOM 1544 O O . GLU A 1 200 ? -0.127 3.806 -12.356 1.00 91.88 200 GLU A O 1
ATOM 1549 N N . GLY A 1 201 ? -0.995 5.760 -13.074 1.00 92.19 201 GLY A N 1
ATOM 1550 C CA . GLY A 1 201 ? -2.378 5.300 -13.149 1.00 92.19 201 GLY A CA 1
ATOM 1551 C C . GLY A 1 201 ? -2.552 4.237 -14.230 1.00 92.19 201 GLY A C 1
ATOM 1552 O O . GLY A 1 201 ? -3.122 3.172 -13.974 1.00 92.19 201 GLY A O 1
ATOM 1553 N N . ALA A 1 202 ? -1.980 4.463 -15.411 1.00 95.44 202 ALA A N 1
ATOM 1554 C CA . ALA A 1 202 ? -2.002 3.489 -16.495 1.00 95.44 202 ALA A CA 1
ATOM 1555 C C . ALA A 1 202 ? -1.225 2.206 -16.143 1.00 95.44 202 ALA A C 1
ATOM 1557 O O . ALA A 1 202 ? -1.676 1.091 -16.433 1.00 95.44 202 ALA A O 1
ATOM 1558 N N . VAL A 1 203 ? -0.089 2.322 -15.443 1.00 96.25 203 VAL A N 1
ATOM 1559 C CA . VAL A 1 203 ? 0.654 1.158 -14.924 1.00 96.25 203 VAL A CA 1
ATOM 1560 C C . VAL A 1 203 ? -0.208 0.347 -13.948 1.00 96.25 203 VAL A C 1
ATOM 1562 O O . VAL A 1 203 ? -0.266 -0.885 -14.054 1.00 96.25 203 VAL A O 1
ATOM 1565 N N . TRP A 1 204 ? -0.904 1.014 -13.022 1.00 96.06 204 TRP A N 1
ATOM 1566 C CA . TRP A 1 204 ? -1.842 0.370 -12.098 1.00 96.06 204 TRP A CA 1
ATOM 1567 C C . TRP A 1 204 ? -2.959 -0.378 -12.842 1.00 96.06 204 TRP A C 1
ATOM 1569 O O . TRP A 1 204 ? -3.231 -1.548 -12.549 1.00 96.06 204 TRP A O 1
ATOM 1579 N N . GLU A 1 205 ? -3.573 0.239 -13.851 1.00 97.12 205 GLU A N 1
ATOM 1580 C CA . GLU A 1 205 ? -4.623 -0.382 -14.671 1.00 97.12 205 GLU A CA 1
ATOM 1581 C C . GLU A 1 205 ? -4.125 -1.619 -15.437 1.00 97.12 205 GLU A C 1
ATOM 1583 O O . GLU A 1 205 ? -4.798 -2.660 -15.497 1.00 97.12 205 GLU A O 1
ATOM 1588 N N . LEU A 1 206 ? -2.912 -1.564 -15.991 1.00 97.88 206 LEU A N 1
ATOM 1589 C CA . LEU A 1 206 ? -2.289 -2.717 -16.639 1.00 97.88 206 LEU A CA 1
ATOM 1590 C C . LEU A 1 206 ? -2.091 -3.864 -15.637 1.00 97.88 206 LEU A C 1
ATOM 1592 O O . LEU A 1 206 ? -2.515 -4.993 -15.899 1.00 97.88 206 LEU A O 1
ATOM 1596 N N . MET A 1 207 ? -1.527 -3.591 -14.457 1.00 96.69 207 MET A N 1
ATOM 1597 C CA . MET A 1 207 ? -1.243 -4.637 -13.467 1.00 96.69 207 MET A CA 1
ATOM 1598 C C . MET A 1 207 ? -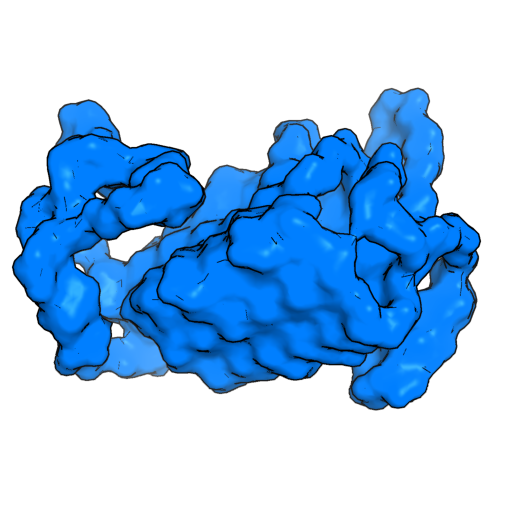2.505 -5.233 -12.832 1.00 96.69 207 MET A C 1
ATOM 1600 O O . MET A 1 207 ? -2.577 -6.453 -12.620 1.00 96.69 207 MET A O 1
ATOM 1604 N N . THR A 1 208 ? -3.529 -4.425 -12.561 1.00 96.94 208 THR A N 1
ATOM 1605 C CA . THR A 1 208 ? -4.820 -4.912 -12.045 1.00 96.94 208 THR A CA 1
ATOM 1606 C C . THR A 1 208 ? -5.555 -5.747 -13.095 1.00 96.94 208 THR A C 1
ATOM 1608 O O . THR A 1 208 ? -6.013 -6.848 -12.782 1.00 96.94 208 THR A O 1
ATOM 1611 N N . SER A 1 209 ? -5.512 -5.356 -14.375 1.00 97.12 209 SER A N 1
ATOM 1612 C CA . SER A 1 209 ? -6.046 -6.159 -15.492 1.00 97.12 209 SER A CA 1
ATOM 1613 C C . SER A 1 209 ? -5.213 -7.404 -15.848 1.00 97.12 209 SER A C 1
ATOM 1615 O O . SER A 1 209 ? -5.632 -8.218 -16.672 1.00 97.12 209 SER A O 1
ATOM 1617 N N . GLY A 1 210 ? -4.056 -7.601 -15.202 1.00 95.81 210 GLY A N 1
ATOM 1618 C CA . GLY A 1 210 ? -3.189 -8.769 -15.395 1.00 95.81 210 GLY A CA 1
ATOM 1619 C C . GLY A 1 210 ? -2.255 -8.675 -16.602 1.00 95.81 210 GLY A C 1
ATOM 1620 O O . GLY A 1 210 ? -1.651 -9.681 -16.977 1.00 95.81 210 GLY A O 1
ATOM 1621 N N . LYS A 1 211 ? -2.123 -7.490 -17.198 1.00 97.44 211 LYS A N 1
ATOM 1622 C CA . LYS A 1 211 ? -1.114 -7.185 -18.213 1.00 97.44 211 LYS A CA 1
ATOM 1623 C C . LYS A 1 211 ? 0.202 -6.779 -17.547 1.00 97.44 211 LYS A C 1
ATOM 1625 O O . LYS A 1 211 ? 0.225 -6.302 -16.414 1.00 97.44 211 LYS A O 1
ATOM 1630 N N . ASP A 1 212 ? 1.305 -6.994 -18.255 1.00 97.00 212 ASP A N 1
ATOM 1631 C CA . ASP A 1 212 ? 2.627 -6.567 -17.798 1.00 97.00 212 ASP A CA 1
ATOM 1632 C C . ASP A 1 212 ? 2.898 -5.140 -18.305 1.00 97.00 212 ASP A C 1
ATOM 1634 O O . ASP A 1 212 ? 2.828 -4.936 -19.519 1.00 97.00 212 ASP A O 1
ATOM 1638 N N . PRO A 1 213 ? 3.176 -4.151 -17.433 1.00 97.31 213 PRO A N 1
ATOM 1639 C CA . PRO A 1 213 ? 3.464 -2.783 -17.871 1.00 97.31 213 PRO A CA 1
ATOM 1640 C C . PRO A 1 213 ? 4.879 -2.619 -18.446 1.00 97.31 213 PRO A C 1
ATOM 1642 O O . PRO A 1 213 ? 5.208 -1.572 -18.998 1.00 97.31 213 PRO A O 1
ATOM 1645 N N . PHE A 1 214 ? 5.727 -3.640 -18.319 1.00 98.00 214 PHE A N 1
ATOM 1646 C CA . PHE A 1 214 ? 7.117 -3.600 -18.756 1.00 98.00 214 PHE A CA 1
ATOM 1647 C C . PHE A 1 214 ? 7.304 -4.152 -20.169 1.00 98.00 214 PHE A C 1
ATOM 1649 O O . PHE A 1 214 ? 6.675 -5.138 -20.562 1.00 98.00 214 PHE A O 1
ATOM 1656 N N . GLN A 1 215 ? 8.267 -3.588 -20.898 1.00 98.12 215 GLN A N 1
ATOM 1657 C CA . GLN A 1 215 ? 8.810 -4.221 -22.097 1.00 98.12 215 GLN A CA 1
ATOM 1658 C C . GLN A 1 215 ? 9.404 -5.601 -21.750 1.00 98.12 215 GLN A C 1
ATOM 1660 O O . GLN A 1 215 ? 9.910 -5.808 -20.637 1.00 98.12 215 GLN A O 1
ATOM 1665 N N . PRO A 1 216 ? 9.410 -6.567 -22.686 1.00 97.69 216 PRO A N 1
ATOM 1666 C CA . PRO A 1 216 ? 10.002 -7.880 -22.448 1.00 97.69 216 PRO A CA 1
ATOM 1667 C C . PRO A 1 216 ? 11.454 -7.792 -21.952 1.00 97.69 216 PRO A C 1
ATOM 1669 O O . PRO A 1 216 ? 12.331 -7.264 -22.629 1.00 97.69 216 PRO A O 1
ATOM 1672 N N . GLY A 1 217 ? 11.717 -8.336 -20.761 1.00 96.56 217 GLY A N 1
ATOM 1673 C CA . GLY A 1 217 ? 13.050 -8.348 -20.147 1.00 96.56 217 GLY A CA 1
ATOM 1674 C C . GLY A 1 217 ? 13.450 -7.062 -19.412 1.00 96.56 217 GLY A C 1
ATOM 1675 O O . GLY A 1 217 ? 14.438 -7.095 -18.678 1.00 96.56 217 GLY A O 1
ATOM 1676 N N . ALA A 1 218 ? 12.680 -5.974 -19.519 1.00 96.88 218 ALA A N 1
ATOM 1677 C CA . ALA A 1 218 ? 12.995 -4.701 -18.869 1.00 96.88 218 ALA A CA 1
ATOM 1678 C C . ALA A 1 218 ? 13.054 -4.822 -17.342 1.00 96.88 218 ALA A C 1
ATOM 1680 O O . ALA A 1 218 ? 14.032 -4.397 -16.729 1.00 96.88 218 ALA A O 1
ATOM 1681 N N . LEU A 1 219 ? 12.066 -5.483 -16.727 1.00 95.31 219 LEU A N 1
ATOM 1682 C CA . LEU A 1 219 ? 12.056 -5.690 -15.276 1.00 95.31 219 LEU A CA 1
ATOM 1683 C C . LEU A 1 219 ? 13.301 -6.456 -14.805 1.00 95.31 219 LEU A C 1
ATOM 1685 O O . LEU A 1 219 ? 13.933 -6.058 -13.835 1.00 95.31 219 LEU A O 1
ATOM 1689 N N . ALA A 1 220 ? 13.699 -7.512 -15.523 1.00 95.25 220 ALA A N 1
ATOM 1690 C CA . ALA A 1 220 ? 14.890 -8.290 -15.187 1.00 95.25 220 ALA A CA 1
ATOM 1691 C C . ALA A 1 220 ? 16.181 -7.470 -15.347 1.00 95.25 220 ALA A C 1
ATOM 1693 O O . ALA A 1 220 ? 17.079 -7.567 -14.510 1.00 95.25 220 ALA A O 1
ATOM 1694 N N . ALA A 1 221 ? 16.265 -6.645 -16.395 1.00 95.75 221 ALA A N 1
ATOM 1695 C CA . ALA A 1 221 ? 17.385 -5.735 -16.604 1.00 95.75 221 ALA A CA 1
ATOM 1696 C C . ALA A 1 221 ? 17.496 -4.706 -15.468 1.00 95.75 221 ALA A C 1
ATOM 1698 O O . ALA A 1 221 ? 18.598 -4.443 -14.990 1.00 95.75 221 ALA A O 1
ATOM 1699 N N . LEU A 1 222 ? 16.365 -4.173 -15.000 1.00 95.44 222 LEU A N 1
ATOM 1700 C CA . LEU A 1 222 ? 16.312 -3.247 -13.871 1.00 95.44 222 LEU A CA 1
ATOM 1701 C C . LEU A 1 222 ? 16.670 -3.931 -12.548 1.00 95.44 222 LEU A C 1
ATOM 1703 O O . LEU A 1 222 ? 17.505 -3.407 -11.821 1.00 95.44 222 LEU A O 1
ATOM 1707 N N . SER A 1 223 ? 16.125 -5.117 -12.254 1.00 93.25 223 SER A N 1
ATOM 1708 C CA . SER A 1 223 ? 16.460 -5.877 -11.036 1.00 93.25 223 SER A CA 1
ATOM 1709 C C . SER A 1 223 ? 17.940 -6.257 -10.950 1.00 93.25 223 SER A C 1
ATOM 1711 O O . SER A 1 223 ? 18.467 -6.448 -9.859 1.00 93.25 223 SER A O 1
ATOM 1713 N N . ALA A 1 224 ? 18.621 -6.398 -12.090 1.00 93.12 224 ALA A N 1
ATOM 1714 C CA . ALA A 1 224 ? 20.048 -6.698 -12.136 1.00 93.12 224 ALA A CA 1
ATOM 1715 C C . ALA A 1 224 ? 20.939 -5.473 -11.857 1.00 93.12 224 ALA A C 1
ATOM 1717 O O . ALA A 1 224 ? 22.152 -5.630 -11.680 1.00 93.12 224 ALA A O 1
ATOM 1718 N N . ARG A 1 225 ? 20.376 -4.255 -11.832 1.00 93.31 225 ARG A N 1
ATOM 1719 C CA . ARG A 1 225 ? 21.137 -3.039 -11.532 1.00 93.31 225 ARG A CA 1
ATOM 1720 C C . ARG A 1 225 ? 21.583 -3.063 -10.077 1.00 93.31 225 ARG A C 1
ATOM 1722 O O . ARG A 1 225 ? 20.798 -3.296 -9.163 1.00 93.31 225 ARG A O 1
ATOM 1729 N N . ARG A 1 226 ? 22.862 -2.765 -9.858 1.00 82.75 226 ARG A N 1
ATOM 1730 C CA . ARG A 1 226 ? 23.364 -2.493 -8.516 1.00 82.75 226 ARG A CA 1
ATOM 1731 C C . ARG A 1 226 ? 23.004 -1.061 -8.158 1.00 82.75 226 ARG A C 1
ATOM 1733 O O . ARG A 1 226 ? 23.489 -0.129 -8.790 1.00 82.75 226 ARG A O 1
ATOM 1740 N N . VAL A 1 227 ? 22.184 -0.921 -7.133 1.00 83.31 227 VAL A N 1
ATOM 1741 C CA . VAL A 1 227 ? 21.747 0.362 -6.600 1.00 83.31 227 VAL A CA 1
ATOM 1742 C C . VAL A 1 227 ? 22.188 0.444 -5.151 1.00 83.31 227 VAL A C 1
ATOM 1744 O O . VAL A 1 227 ? 21.920 -0.456 -4.355 1.00 83.31 227 VAL A O 1
ATOM 1747 N N . ASP A 1 228 ? 22.917 1.500 -4.819 1.00 73.94 228 ASP A N 1
ATOM 1748 C CA . ASP A 1 228 ? 23.234 1.781 -3.429 1.00 73.94 228 ASP A CA 1
ATOM 1749 C C . ASP A 1 228 ? 22.034 2.517 -2.823 1.00 73.94 228 ASP A C 1
ATOM 1751 O O . ASP A 1 228 ? 21.474 3.433 -3.428 1.00 73.94 228 ASP A O 1
ATOM 1755 N N . ALA A 1 229 ? 21.602 2.096 -1.636 1.00 63.81 229 ALA A N 1
ATOM 1756 C CA . ALA A 1 229 ? 20.656 2.893 -0.873 1.00 63.81 229 ALA A CA 1
ATOM 1757 C C . ALA A 1 229 ? 21.404 4.122 -0.344 1.00 63.81 229 ALA A C 1
ATOM 1759 O O . ALA A 1 229 ? 22.401 3.985 0.370 1.00 63.81 229 ALA A O 1
ATOM 1760 N N . GLU A 1 230 ? 20.935 5.318 -0.687 1.00 64.19 230 GLU A N 1
ATOM 1761 C CA . GLU A 1 230 ? 21.373 6.520 0.015 1.00 64.19 230 GLU A CA 1
ATOM 1762 C C . GLU A 1 230 ? 20.886 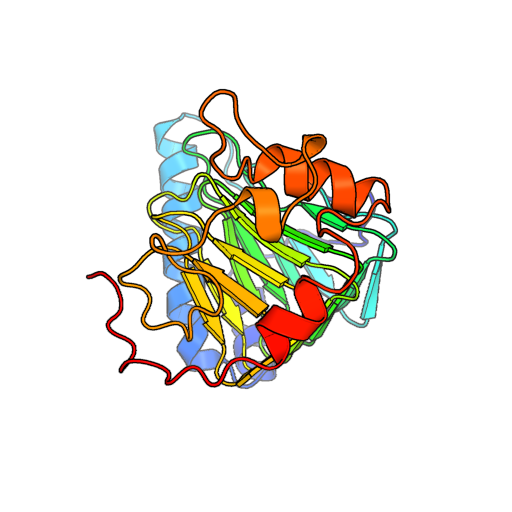6.455 1.468 1.00 64.19 230 GLU A C 1
ATOM 1764 O O . GLU A 1 230 ? 19.886 5.802 1.785 1.00 64.19 230 GLU A O 1
ATOM 1769 N N . THR A 1 231 ? 21.594 7.118 2.384 1.00 56.56 231 THR A N 1
ATOM 1770 C CA . THR A 1 231 ? 21.118 7.259 3.763 1.00 56.56 231 THR A CA 1
ATOM 1771 C C . THR A 1 231 ? 19.705 7.830 3.723 1.00 56.56 231 THR A C 1
ATOM 1773 O O . THR A 1 231 ? 19.509 8.910 3.169 1.00 56.56 231 THR A O 1
ATOM 1776 N N . ARG A 1 232 ? 18.727 7.115 4.297 1.00 56.59 232 ARG A N 1
ATOM 1777 C CA . ARG A 1 232 ? 17.334 7.571 4.364 1.00 56.59 232 ARG A CA 1
ATOM 1778 C C . ARG A 1 232 ? 17.268 8.904 5.093 1.00 56.59 232 ARG A C 1
ATOM 1780 O O . ARG A 1 232 ? 17.286 8.956 6.321 1.00 56.59 232 ARG A O 1
ATOM 1787 N N . LEU A 1 233 ? 17.198 9.980 4.328 1.00 46.34 233 LEU A N 1
ATOM 1788 C CA . LEU A 1 233 ? 16.721 11.254 4.814 1.00 46.34 233 LEU A CA 1
ATOM 1789 C C . LEU A 1 233 ? 15.214 11.180 4.623 1.00 46.34 233 LEU A C 1
ATOM 1791 O O . LEU A 1 233 ? 14.739 11.114 3.497 1.00 46.34 233 LEU A O 1
ATOM 1795 N N . LYS A 1 234 ? 14.458 11.116 5.718 1.00 42.22 234 LYS A N 1
ATOM 1796 C CA . LYS A 1 234 ? 13.040 11.466 5.645 1.00 42.22 234 LYS A CA 1
ATOM 1797 C C . LYS A 1 234 ? 12.984 12.862 4.996 1.00 42.22 234 LYS A C 1
ATOM 1799 O O . LYS A 1 234 ? 13.750 13.722 5.451 1.00 42.22 234 LYS A O 1
ATOM 1804 N N . PRO A 1 235 ? 12.149 13.126 3.980 1.00 40.97 235 PRO A N 1
ATOM 1805 C CA . PRO A 1 235 ? 11.732 14.497 3.734 1.00 40.97 235 PRO A CA 1
ATOM 1806 C C . PRO A 1 235 ? 11.190 15.036 5.066 1.00 40.97 235 PRO A C 1
ATOM 1808 O O . PRO A 1 235 ? 10.343 14.391 5.689 1.00 40.97 235 PRO A O 1
ATOM 1811 N N . GLN A 1 236 ? 11.802 16.107 5.578 1.00 37.50 236 GLN A N 1
ATOM 1812 C CA . GLN A 1 236 ? 11.303 16.785 6.777 1.00 37.50 236 GLN A CA 1
ATOM 1813 C C . GLN A 1 236 ? 9.944 17.406 6.498 1.00 37.50 236 GLN A C 1
ATOM 1815 O O . GLN A 1 236 ? 9.795 17.968 5.390 1.00 37.50 236 GLN A O 1
#